Protein 2EZG (pdb70)

Secondary structure (DSSP, 8-state):
----S-----

Solvent-accessible surface area: 1617 Å² total; per-residue (Å²): 104,190,152,112,225,72,214,111,195,241

Structure (mmCIF, N/CA/C/O backbone):
data_2EZG
#
_entry.id   2EZG
#
_cell.length_a   1.000
_cell.length_b   1.000
_cell.length_c   1.000
_cell.angle_alpha   90.00
_cell.angle_beta   90.00
_cell.angle_gamma   90.00
#
_symmetry.space_group_name_H-M   'P 1'
#
loop_
_entity.id
_entity.type
_entity.pdbx_description
1 polymer "DNA (5'-D(*GP*GP*GP*AP*AP*AP*TP*TP*CP*CP*TP*C)-3')"
2 polymer "DNA (5'-D(*GP*AP*GP*GP*AP*AP*TP*TP*TP*CP*CP*C)-3')"
3 polymer 'HIGH MOBILITY GROUP PROTEIN HMG-I/HMG-Y'
#
loop_
_atom_site.group_PDB
_atom_site.id
_atom_site.type_symbol
_atom_site.label_atom_id
_atom_site.label_alt_id
_atom_site.label_comp_id
_atom_site.label_asym_id
_atom_site.label_entity_id
_atom_site.label_seq_id
_atom_site.pdbx_PDB_ins_code
_atom_site.Cartn_x
_atom_site.Cartn_y
_atom_site.Cartn_z
_atom_site.occupancy
_atom_site.B_iso_or_equiv
_atom_site.auth_seq_id
_atom_site.auth_comp_id
_atom_site.auth_asym_id
_atom_site.auth_atom_id
_atom_site.pdbx_PDB_model_num
ATOM 761 N N . GLY C 3 1 ? -4.363 -14.982 215.827 1.00 0.00 32 GLY A N 1
ATOM 762 C CA . GLY C 3 1 ? -5.803 -15.124 216.205 1.00 0.00 32 GLY A CA 1
ATOM 763 C C . GLY C 3 1 ? -6.626 -15.484 214.961 1.00 0.00 32 GLY A C 1
ATOM 764 O O . GLY C 3 1 ? -6.515 -16.572 214.427 1.00 0.00 32 GLY A O 1
ATOM 768 N N . ARG C 3 2 ? -7.443 -14.578 214.483 1.00 0.00 33 ARG A N 1
ATOM 769 C CA . ARG C 3 2 ? -8.264 -14.869 213.263 1.00 0.00 33 ARG A CA 1
ATOM 770 C C . ARG C 3 2 ? -7.480 -14.439 212.011 1.00 0.00 33 ARG A C 1
ATOM 771 O O . ARG C 3 2 ? -7.215 -13.269 211.798 1.00 0.00 33 ARG A O 1
ATOM 792 N N . LYS C 3 3 ? -7.109 -15.376 211.176 1.00 0.00 34 LYS A N 1
ATOM 793 C CA . LYS C 3 3 ? -6.345 -15.024 209.936 1.00 0.00 34 LYS A CA 1
ATOM 794 C C . LYS C 3 3 ? -7.333 -14.851 208.763 1.00 0.00 34 LYS A C 1
ATOM 795 O O . LYS C 3 3 ? -7.969 -15.804 208.356 1.00 0.00 34 LYS A O 1
ATOM 814 N N . PRO C 3 4 ? -7.465 -13.672 208.200 1.00 0.00 35 PRO A N 1
ATOM 815 C CA . PRO C 3 4 ? -8.388 -13.452 207.049 1.00 0.00 35 PRO A CA 1
ATOM 816 C C . PRO C 3 4 ? -8.229 -14.538 205.975 1.00 0.00 35 PRO A C 1
ATOM 817 O O . PRO C 3 4 ? -7.320 -15.340 206.028 1.00 0.00 35 PRO A O 1
ATOM 828 N N . ARG C 3 5 ? -9.089 -14.562 204.992 1.00 0.00 36 ARG A N 1
ATOM 829 C CA . ARG C 3 5 ? -8.955 -15.587 203.909 1.00 0.00 36 ARG A CA 1
ATOM 830 C C . ARG C 3 5 ? -8.062 -15.000 202.813 1.00 0.00 36 ARG A C 1
ATOM 831 O O . ARG C 3 5 ? -8.378 -13.972 202.251 1.00 0.00 36 ARG A O 1
ATOM 852 N N . GLY C 3 6 ? -6.956 -15.625 202.489 1.00 0.00 37 GLY A N 1
ATOM 853 C CA . GLY C 3 6 ? -6.092 -15.053 201.415 1.00 0.00 37 GLY A CA 1
ATOM 854 C C . GLY C 3 6 ? -4.941 -16.008 201.072 1.00 0.00 37 GLY A C 1
ATOM 855 O O . GLY C 3 6 ? -4.757 -17.049 201.683 1.00 0.00 37 GLY A O 1
ATOM 859 N N . ARG C 3 7 ? -4.170 -15.647 200.087 1.00 0.00 38 ARG A N 1
ATOM 860 C CA . ARG C 3 7 ? -3.016 -16.492 199.668 1.00 0.00 38 ARG A CA 1
ATOM 861 C C . ARG C 3 7 ? -1.798 -16.152 200.562 1.00 0.00 38 ARG A C 1
ATOM 862 O O . ARG C 3 7 ? -1.503 -14.990 200.761 1.00 0.00 38 ARG A O 1
ATOM 883 N N . PRO C 3 8 ? -1.093 -17.135 201.098 1.00 0.00 39 PRO A N 1
ATOM 884 C CA . PRO C 3 8 ? 0.103 -16.880 201.979 1.00 0.00 39 PRO A CA 1
ATOM 885 C C . PRO C 3 8 ? 1.070 -15.809 201.428 1.00 0.00 39 PR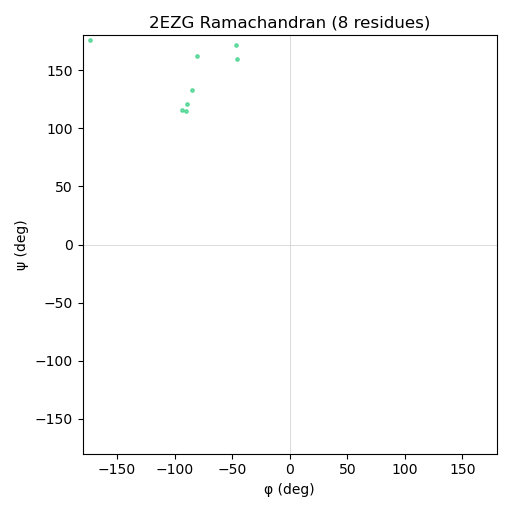O A C 1
ATOM 886 O O . PRO C 3 8 ? 1.099 -15.517 200.249 1.00 0.00 39 PRO A O 1
ATOM 897 N N . LYS C 3 9 ? 1.880 -15.243 202.292 1.00 0.00 40 LYS A N 1
ATOM 898 C CA . LYS C 3 9 ? 2.866 -14.204 201.857 1.00 0.00 40 LYS A CA 1
ATOM 899 C C . LYS C 3 9 ? 4.092 -14.883 201.244 1.00 0.00 40 LYS A C 1
ATOM 900 O O . LYS C 3 9 ? 4.325 -16.060 201.440 1.00 0.00 40 LYS A O 1
ATOM 919 N N . LYS C 3 10 ? 4.873 -14.149 200.497 1.00 0.00 41 LYS A N 1
ATOM 920 C CA . LYS C 3 10 ? 6.075 -14.757 199.873 1.00 0.00 41 LYS A CA 1
ATOM 921 C C . LYS C 3 10 ? 7.235 -14.793 200.859 1.00 0.00 41 LYS A C 1
ATOM 922 O O . LYS C 3 10 ? 8.381 -14.868 200.462 1.00 0.00 41 LYS A O 1
ATOM 1701 N N . GLY C 3 1 ? -6.457 -17.745 217.103 1.00 0.00 32 GLY A N 2
ATOM 1702 C CA . GLY C 3 1 ? -5.992 -16.705 216.146 1.00 0.00 32 GLY A CA 2
ATOM 1703 C C . GLY C 3 1 ? -6.867 -16.771 214.900 1.00 0.00 32 GLY A C 2
ATOM 1704 O O . GLY C 3 1 ? -6.900 -17.768 214.202 1.00 0.00 32 GLY A O 2
ATOM 1708 N N . ARG C 3 2 ? -7.593 -15.724 214.616 1.00 0.00 33 ARG A N 2
ATOM 1709 C CA . ARG C 3 2 ? -8.469 -15.733 213.405 1.00 0.00 33 ARG A CA 2
ATOM 1710 C C . ARG C 3 2 ? -7.745 -15.011 212.272 1.00 0.00 33 ARG A C 2
ATOM 1711 O O . ARG C 3 2 ? -7.688 -13.798 212.235 1.00 0.00 33 ARG A O 2
ATOM 1732 N N . LYS C 3 3 ? -7.184 -15.741 211.347 1.00 0.00 34 LYS A N 2
ATOM 1733 C CA . LYS C 3 3 ? -6.467 -15.081 210.208 1.00 0.00 34 LYS A CA 2
ATOM 1734 C C . LYS C 3 3 ? -7.456 -14.873 209.048 1.00 0.00 34 LYS A C 2
ATOM 1735 O O . LYS C 3 3 ? -8.369 -15.656 208.871 1.00 0.00 34 LYS A O 2
ATOM 1754 N N . PRO C 3 4 ? -7.287 -13.827 208.261 1.00 0.00 35 PRO A N 2
ATOM 1755 C CA . PRO C 3 4 ? -8.200 -13.536 207.112 1.00 0.00 35 PRO A CA 2
ATOM 1756 C C . PRO C 3 4 ? -8.017 -14.539 205.965 1.00 0.00 35 PRO A C 2
ATOM 1757 O O . PRO C 3 4 ? -7.037 -15.253 205.897 1.00 0.00 35 PRO A O 2
ATOM 1768 N N . ARG C 3 5 ? -8.954 -14.597 205.065 1.00 0.00 36 ARG A N 2
ATOM 1769 C CA . ARG C 3 5 ? -8.834 -15.554 203.924 1.00 0.00 36 ARG A CA 2
ATOM 1770 C C . ARG C 3 5 ? -7.980 -14.930 202.825 1.00 0.00 36 ARG A C 2
ATOM 1771 O O . ARG C 3 5 ? -8.322 -13.902 202.291 1.00 0.00 36 ARG A O 2
ATOM 1792 N N . GLY C 3 6 ? -6.882 -15.543 202.458 1.00 0.00 37 GLY A N 2
ATOM 1793 C CA . GLY C 3 6 ? -6.050 -14.950 201.362 1.00 0.00 37 GLY A CA 2
ATOM 1794 C C . GLY C 3 6 ? -4.824 -15.816 201.069 1.00 0.00 37 GLY A C 2
ATOM 1795 O O . GLY C 3 6 ? -4.597 -16.846 201.679 1.00 0.00 37 GLY A O 2
ATOM 1799 N N . ARG C 3 7 ? -4.036 -15.379 200.131 1.00 0.00 38 ARG A N 2
ATOM 1800 C CA . ARG C 3 7 ? -2.797 -16.111 199.756 1.00 0.00 38 ARG A CA 2
ATOM 1801 C C . ARG C 3 7 ? -1.696 -15.660 200.728 1.00 0.00 38 ARG A C 2
ATOM 1802 O O . ARG C 3 7 ? -1.614 -14.486 201.036 1.00 0.00 38 ARG A O 2
ATOM 1823 N N . PRO C 3 8 ? -0.869 -16.553 201.235 1.00 0.00 39 PRO A N 2
ATOM 1824 C CA . PRO C 3 8 ? 0.197 -16.169 202.206 1.00 0.00 39 PRO A CA 2
ATOM 1825 C C . PRO C 3 8 ? 1.249 -15.241 201.585 1.00 0.00 39 PRO A C 2
ATOM 1826 O O . PRO C 3 8 ? 1.377 -15.149 200.377 1.00 0.00 39 PRO A O 2
ATOM 1837 N N . LYS C 3 9 ? 2.005 -14.554 202.410 1.00 0.00 40 LYS A N 2
ATOM 1838 C CA . LYS C 3 9 ? 3.048 -13.634 201.877 1.00 0.00 40 LYS A CA 2
ATOM 1839 C C . LYS C 3 9 ? 4.244 -14.433 201.363 1.00 0.00 40 LYS A C 2
ATOM 1840 O O . LYS C 3 9 ? 4.553 -15.508 201.853 1.00 0.00 40 LYS A O 2
ATOM 1859 N N . LYS C 3 10 ? 4.924 -13.913 200.373 1.00 0.00 41 LYS A N 2
ATOM 1860 C CA . LYS C 3 10 ? 6.107 -14.639 199.824 1.00 0.00 41 LYS A CA 2
ATOM 1861 C C . LYS C 3 10 ? 7.301 -14.423 200.762 1.00 0.00 41 LYS A C 2
ATOM 1862 O O . LYS C 3 10 ? 7.555 -15.205 201.664 1.00 0.00 41 LYS A O 2
ATOM 2641 N N . GLY C 3 1 ? -7.327 -19.270 216.471 1.00 0.00 32 GLY A N 3
ATOM 2642 C CA . GLY C 3 1 ? -6.825 -17.892 216.213 1.00 0.00 32 GLY A CA 3
ATOM 2643 C C . GLY C 3 1 ? -7.538 -17.304 214.985 1.00 0.00 32 GLY A C 3
ATOM 2644 O O . GLY C 3 1 ? -7.889 -18.020 214.067 1.00 0.00 32 GLY A O 3
ATOM 2648 N N . ARG C 3 2 ? -7.748 -16.008 214.942 1.00 0.00 33 ARG A N 3
ATOM 2649 C CA . ARG C 3 2 ? -8.423 -15.407 213.752 1.00 0.00 33 ARG A CA 3
ATOM 2650 C C . ARG C 3 2 ? -7.361 -15.105 212.685 1.00 0.00 33 ARG A C 3
ATOM 2651 O O . ARG C 3 2 ? -6.782 -14.036 212.655 1.00 0.00 33 ARG A O 3
ATOM 2672 N N . LYS C 3 3 ? -7.094 -16.036 211.801 1.00 0.00 34 LYS A N 3
ATOM 2673 C CA . LYS C 3 3 ? -6.070 -15.795 210.733 1.00 0.00 34 LYS A CA 3
ATOM 2674 C C . LYS C 3 3 ? -6.772 -15.326 209.445 1.00 0.00 34 LYS A C 3
ATOM 2675 O O . LYS C 3 3 ? -7.447 -16.106 208.814 1.00 0.00 34 LYS A O 3
ATOM 2694 N N . PRO C 3 4 ? -6.623 -14.078 209.036 1.00 0.00 35 PRO A N 3
ATOM 2695 C CA . PRO C 3 4 ? -7.281 -13.574 207.794 1.00 0.00 35 PRO A CA 3
ATOM 2696 C C . PRO C 3 4 ? -7.180 -14.569 206.631 1.00 0.00 35 PRO A C 3
ATOM 2697 O O . PRO C 3 4 ? -6.327 -15.443 206.599 1.00 0.00 35 PRO A O 3
ATOM 2708 N N . ARG C 3 5 ? -8.058 -14.434 205.678 1.00 0.00 36 ARG A N 3
ATOM 2709 C CA . ARG C 3 5 ? -8.063 -15.343 204.498 1.00 0.00 36 ARG A CA 3
ATOM 2710 C C . ARG C 3 5 ? -7.121 -14.779 203.430 1.00 0.00 36 ARG A C 3
ATOM 2711 O O . ARG C 3 5 ? -7.311 -13.680 202.942 1.00 0.00 36 ARG A O 3
ATOM 2732 N N . GLY C 3 6 ? -6.103 -15.516 203.052 1.00 0.00 37 GLY A N 3
ATOM 2733 C CA . GLY C 3 6 ? -5.176 -14.983 202.005 1.00 0.00 37 GLY A CA 3
ATOM 2734 C C . GLY C 3 6 ? -3.964 -15.898 201.801 1.00 0.00 37 GLY A C 3
ATOM 2735 O O . GLY C 3 6 ? -3.682 -16.776 202.595 1.00 0.00 37 GLY A O 3
ATOM 2739 N N . ARG C 3 7 ? -3.239 -15.682 200.729 1.00 0.00 38 ARG A N 3
ATOM 2740 C CA . ARG C 3 7 ? -2.029 -16.514 200.442 1.00 0.00 38 ARG A CA 3
ATOM 2741 C C . ARG C 3 7 ? -0.793 -15.890 201.127 1.00 0.00 38 ARG A C 3
ATOM 2742 O O . ARG C 3 7 ? -0.471 -14.745 200.874 1.00 0.00 38 ARG A O 3
ATOM 2763 N N . PRO C 3 8 ? -0.088 -16.607 201.970 1.00 0.00 39 PRO A N 3
ATOM 2764 C CA . PRO C 3 8 ? 1.116 -16.053 202.647 1.00 0.00 39 PRO A CA 3
ATOM 2765 C C . PRO C 3 8 ? 2.040 -15.321 201.675 1.00 0.00 39 PRO A C 3
ATOM 2766 O O . PRO C 3 8 ? 1.797 -15.273 200.484 1.00 0.00 39 PRO A O 3
ATOM 2777 N N . LYS C 3 9 ? 3.106 -14.760 202.177 1.00 0.00 40 LYS A N 3
ATOM 2778 C CA . LYS C 3 9 ? 4.068 -14.034 201.297 1.00 0.00 40 LYS A CA 3
ATOM 2779 C C . LYS C 3 9 ? 4.919 -15.040 200.528 1.00 0.00 40 LYS A C 3
ATOM 2780 O O . LYS C 3 9 ? 4.941 -16.218 200.838 1.00 0.00 40 LYS A O 3
ATOM 2799 N N . LYS C 3 10 ? 5.620 -14.580 199.526 1.00 0.00 41 LYS A N 3
ATOM 2800 C CA . LYS C 3 10 ? 6.481 -15.502 198.728 1.00 0.00 41 LYS A CA 3
ATOM 2801 C C . LYS C 3 10 ? 7.815 -15.713 199.454 1.00 0.00 41 LYS A C 3
ATOM 2802 O O . LYS C 3 10 ? 8.248 -16.828 199.666 1.00 0.00 41 LYS A O 3
ATOM 3581 N N . GLY C 3 1 ? -8.078 -14.567 217.727 1.00 0.00 32 GLY A N 4
ATOM 3582 C CA . GLY C 3 1 ? -7.102 -14.244 216.648 1.00 0.00 32 GLY A CA 4
ATOM 3583 C C . GLY C 3 1 ? -7.439 -15.060 215.401 1.00 0.00 32 GLY A C 4
ATOM 3584 O O . GLY C 3 1 ? -6.860 -16.097 215.147 1.00 0.00 32 GLY A O 4
ATOM 3588 N N . ARG C 3 2 ? -8.377 -14.603 214.622 1.00 0.00 33 ARG A N 4
ATOM 3589 C CA . ARG C 3 2 ? -8.756 -15.352 213.395 1.00 0.00 33 ARG A CA 4
ATOM 3590 C C . ARG C 3 2 ? -7.853 -14.934 212.237 1.00 0.00 33 ARG A C 4
ATOM 3591 O O . ARG C 3 2 ? -7.618 -13.762 212.006 1.00 0.00 33 ARG A O 4
ATOM 3612 N N . LYS C 3 3 ? -7.351 -15.889 211.500 1.00 0.00 34 LYS A N 4
ATOM 3613 C CA . LYS C 3 3 ? -6.472 -15.566 210.349 1.00 0.00 34 LYS A CA 4
ATOM 3614 C C . LYS C 3 3 ? -7.361 -15.307 209.123 1.00 0.00 34 LYS A C 4
ATOM 3615 O O . LYS C 3 3 ? -8.397 -15.920 208.972 1.00 0.00 34 LYS A O 4
ATOM 3634 N N . PRO C 3 4 ? -6.970 -14.420 208.247 1.00 0.00 35 PRO A N 4
ATOM 3635 C CA . PRO C 3 4 ? -7.760 -14.118 207.020 1.00 0.00 35 PRO A CA 4
ATOM 3636 C C . PRO C 3 4 ? -7.574 -15.199 205.939 1.00 0.00 35 PRO A C 4
ATOM 3637 O O . PRO C 3 4 ? -6.668 -16.010 205.994 1.00 0.00 35 PRO A O 4
ATOM 3648 N N . ARG C 3 5 ? -8.431 -15.207 204.959 1.00 0.00 36 ARG A N 4
ATOM 3649 C CA . ARG C 3 5 ? -8.332 -16.214 203.862 1.00 0.00 36 ARG A CA 4
ATOM 3650 C C . ARG C 3 5 ? -7.447 -15.644 202.748 1.00 0.00 36 ARG A C 4
ATOM 3651 O O . ARG C 3 5 ? -7.738 -14.597 202.200 1.00 0.00 36 ARG A O 4
ATOM 3672 N N . GLY C 3 6 ? -6.379 -16.307 202.391 1.00 0.00 37 GLY A N 4
ATOM 3673 C CA . GLY C 3 6 ? -5.536 -15.739 201.303 1.00 0.00 37 GLY A CA 4
ATOM 3674 C C . GLY C 3 6 ? -4.306 -16.601 201.022 1.00 0.00 37 GLY A C 4
ATOM 3675 O O . GLY C 3 6 ? -4.052 -17.590 201.677 1.00 0.00 37 GLY A O 4
ATOM 3679 N N . ARG C 3 7 ? -3.547 -16.213 200.027 1.00 0.00 38 ARG A N 4
ATOM 3680 C CA . ARG C 3 7 ? -2.329 -16.975 199.650 1.00 0.00 38 ARG A CA 4
ATOM 3681 C C . ARG C 3 7 ? -1.147 -16.505 200.525 1.00 0.00 38 ARG A C 4
ATOM 3682 O O . ARG C 3 7 ? -0.936 -15.320 200.680 1.00 0.00 38 ARG A O 4
ATOM 3703 N N . PRO C 3 8 ? -0.375 -17.410 201.094 1.00 0.00 39 PRO A N 4
ATOM 3704 C CA . PRO C 3 8 ? 0.787 -17.053 201.953 1.00 0.00 39 PRO A CA 4
ATOM 3705 C C . PRO C 3 8 ? 1.604 -15.881 201.406 1.00 0.00 39 PRO A C 4
ATOM 3706 O O . PRO C 3 8 ? 1.679 -15.651 200.215 1.00 0.00 39 PRO A O 4
ATOM 3717 N N . LYS C 3 9 ? 2.238 -15.146 202.275 1.00 0.00 40 LYS A N 4
ATOM 3718 C CA . LYS C 3 9 ? 3.070 -13.996 201.817 1.00 0.00 40 LYS A CA 4
ATOM 3719 C C . LYS C 3 9 ? 4.422 -14.503 201.310 1.00 0.00 40 LYS A C 4
ATOM 3720 O O . LYS C 3 9 ? 4.787 -15.642 201.529 1.00 0.00 40 LYS A O 4
ATOM 3739 N N . LYS C 3 10 ? 5.180 -13.676 200.637 1.00 0.00 41 LYS A N 4
ATOM 3740 C CA . LYS C 3 10 ? 6.505 -14.136 200.133 1.00 0.00 41 LYS A CA 4
ATOM 3741 C C . LYS C 3 10 ? 7.518 -14.123 201.284 1.00 0.00 41 LYS A C 4
ATOM 3742 O O . LYS C 3 10 ? 8.714 -14.081 201.081 1.00 0.00 41 LYS A O 4
ATOM 4521 N N . GLY C 3 1 ? -3.963 -13.889 216.207 1.00 0.00 32 GLY A N 5
ATOM 4522 C CA . GLY C 3 1 ? -3.562 -15.218 215.666 1.00 0.00 32 GLY A CA 5
ATOM 4523 C C . GLY C 3 1 ? -4.544 -15.651 214.570 1.00 0.00 32 GLY A C 5
ATOM 4524 O O . GLY C 3 1 ? -4.307 -16.619 213.864 1.00 0.00 32 GLY A O 5
ATOM 4528 N N . ARG C 3 2 ? -5.646 -14.939 214.407 1.00 0.00 33 ARG A N 5
ATOM 4529 C CA . ARG C 3 2 ? -6.634 -15.322 213.351 1.00 0.00 33 ARG A CA 5
ATOM 4530 C C . ARG C 3 2 ? -6.259 -14.634 212.039 1.00 0.00 33 ARG A C 5
ATOM 4531 O O . ARG C 3 2 ? -6.330 -13.427 211.930 1.00 0.00 33 ARG A O 5
ATOM 4552 N N . LYS C 3 3 ? -5.862 -15.387 211.041 1.00 0.00 34 LYS A N 5
ATOM 4553 C CA . LYS C 3 3 ? -5.481 -14.764 209.736 1.00 0.00 34 LYS A CA 5
ATOM 4554 C C . LYS C 3 3 ? -6.652 -14.897 208.735 1.00 0.00 34 LYS A C 5
ATOM 4555 O O . LYS C 3 3 ? -7.036 -16.004 208.415 1.00 0.00 34 LYS A O 5
ATOM 4574 N N . PRO C 3 4 ? -7.224 -13.799 208.239 1.00 0.00 35 PRO A N 5
ATOM 4575 C CA . PRO C 3 4 ? -8.355 -13.855 207.257 1.00 0.00 35 PRO A CA 5
ATOM 4576 C C . PRO C 3 4 ? -8.097 -14.840 206.098 1.00 0.00 35 PRO A C 5
ATOM 4577 O O . PRO C 3 4 ? -7.178 -15.627 206.141 1.00 0.00 35 PRO A O 5
ATOM 4588 N N . ARG C 3 5 ? -8.901 -14.785 205.064 1.00 0.00 36 ARG A N 5
ATOM 4589 C CA . ARG C 3 5 ? -8.711 -15.716 203.904 1.00 0.00 36 ARG A CA 5
ATOM 4590 C C . ARG C 3 5 ? -7.762 -15.066 202.887 1.00 0.00 36 ARG A C 5
ATOM 4591 O O . ARG C 3 5 ? -8.001 -13.967 202.431 1.00 0.00 36 ARG A O 5
ATOM 4612 N N . GLY C 3 6 ? -6.690 -15.725 202.522 1.00 0.00 37 GLY A N 5
ATOM 4613 C CA . GLY C 3 6 ? -5.767 -15.101 201.526 1.00 0.00 37 GLY A CA 5
ATOM 4614 C C . GLY C 3 6 ? -4.568 -16.007 201.233 1.00 0.00 37 GLY A C 5
ATOM 4615 O O . GLY C 3 6 ? -4.385 -17.045 201.842 1.00 0.00 37 GLY A O 5
ATOM 4619 N N . ARG C 3 7 ? -3.762 -15.608 200.274 1.00 0.00 38 ARG A N 5
ATOM 4620 C CA . ARG C 3 7 ? -2.565 -16.416 199.887 1.00 0.00 38 ARG A CA 5
ATOM 4621 C C . ARG C 3 7 ? -1.386 -16.019 200.795 1.00 0.00 38 ARG A C 5
ATOM 4622 O O . ARG C 3 7 ? -1.160 -14.843 201.018 1.00 0.00 38 ARG A O 5
ATOM 4643 N N . PRO C 3 8 ? -0.624 -16.963 201.319 1.00 0.00 39 PRO A N 5
ATOM 4644 C CA . PRO C 3 8 ? 0.538 -16.622 202.194 1.00 0.00 39 PRO A CA 5
ATOM 4645 C C . PRO C 3 8 ? 1.343 -15.436 201.639 1.00 0.00 39 PRO A C 5
ATOM 4646 O O . PRO C 3 8 ? 1.531 -15.319 200.439 1.00 0.00 39 PRO A O 5
ATOM 4657 N N . LYS C 3 9 ? 1.816 -14.565 202.504 1.00 0.00 40 LYS A N 5
ATOM 4658 C CA . LYS C 3 9 ? 2.610 -13.387 202.040 1.00 0.00 40 LYS A CA 5
ATOM 4659 C C . LYS C 3 9 ? 4.069 -13.809 201.821 1.00 0.00 40 LYS A C 5
ATOM 4660 O O . LYS C 3 9 ? 4.515 -14.821 202.338 1.00 0.00 40 LYS A O 5
ATOM 4679 N N . LYS C 3 10 ? 4.817 -13.037 201.062 1.00 0.00 41 LYS A N 5
ATOM 4680 C CA . LYS C 3 10 ? 6.249 -13.387 200.821 1.00 0.00 41 LYS A CA 5
ATOM 4681 C C . LYS C 3 10 ? 7.065 -13.020 202.058 1.00 0.00 41 LYS A C 5
ATOM 4682 O O . LYS C 3 10 ? 8.263 -13.209 202.093 1.00 0.00 41 LYS A O 5
ATOM 5461 N N . GLY C 3 1 ? -3.394 -15.487 216.459 1.00 0.00 32 GLY A N 6
ATOM 5462 C CA . GLY C 3 1 ? -3.993 -16.858 216.464 1.00 0.00 32 GLY A CA 6
ATOM 5463 C C . GLY C 3 1 ? -5.015 -16.961 215.338 1.00 0.00 32 GLY A C 6
ATOM 5464 O O . GLY C 3 1 ? -4.955 -17.858 214.519 1.00 0.00 32 GLY A O 6
ATOM 5468 N N . ARG C 3 2 ? -5.953 -16.050 215.281 1.00 0.00 33 ARG A N 6
ATOM 5469 C CA . ARG C 3 2 ? -6.983 -16.091 214.207 1.00 0.00 33 ARG A CA 6
ATOM 5470 C C . ARG C 3 2 ? -6.435 -15.362 212.973 1.00 0.00 33 ARG A C 6
ATOM 5471 O O . ARG C 3 2 ? -6.345 -14.144 212.950 1.00 0.00 33 ARG A O 6
ATOM 5492 N N . LYS C 3 3 ? -6.068 -16.094 211.952 1.00 0.00 34 LYS A N 6
ATOM 5493 C CA . LYS C 3 3 ? -5.514 -15.461 210.713 1.00 0.00 34 LYS A CA 6
ATOM 5494 C C . LYS C 3 3 ? -6.644 -15.291 209.672 1.00 0.00 34 LYS A C 6
ATOM 5495 O O . LYS C 3 3 ? -7.577 -16.076 209.630 1.00 0.00 34 LYS A O 6
ATOM 5514 N N . PRO C 3 4 ? -6.570 -14.286 208.824 1.00 0.00 35 PRO A N 6
ATOM 5515 C CA . PRO C 3 4 ? -7.607 -14.045 207.760 1.00 0.00 35 PRO A CA 6
ATOM 5516 C C . PRO C 3 4 ? -7.413 -14.962 206.538 1.00 0.00 35 PRO A C 6
ATOM 5517 O O . PRO C 3 4 ? -6.511 -15.760 206.486 1.00 0.00 35 PRO A O 6
ATOM 5528 N N . ARG C 3 5 ? -8.235 -14.821 205.542 1.00 0.00 36 ARG A N 6
ATOM 5529 C CA . ARG C 3 5 ? -8.083 -15.662 204.314 1.00 0.00 36 ARG A CA 6
ATOM 5530 C C . ARG C 3 5 ? -7.123 -14.974 203.347 1.00 0.00 36 ARG A C 6
ATOM 5531 O O . ARG C 3 5 ? -7.303 -13.824 202.995 1.00 0.00 36 ARG A O 6
ATOM 5552 N N . GLY C 3 6 ? -6.119 -15.658 202.883 1.00 0.00 37 GLY A N 6
ATOM 5553 C CA . GLY C 3 6 ? -5.185 -14.996 201.925 1.00 0.00 37 GLY A CA 6
ATOM 5554 C C . GLY C 3 6 ? -3.968 -15.885 201.596 1.00 0.00 37 GLY A C 6
ATOM 5555 O O . GLY C 3 6 ? -3.654 -16.823 202.301 1.00 0.00 37 GLY A O 6
ATOM 5559 N N . ARG C 3 7 ? -3.285 -15.573 200.513 1.00 0.00 38 ARG A N 6
ATOM 5560 C CA . ARG C 3 7 ? -2.086 -16.371 200.087 1.00 0.00 38 ARG A CA 6
ATOM 5561 C C . ARG C 3 7 ? -0.826 -15.792 200.760 1.00 0.00 38 ARG A C 6
ATOM 5562 O O . ARG C 3 7 ? -0.599 -14.607 200.699 1.00 0.00 38 ARG A O 6
ATOM 5583 N N . PRO C 3 8 ? -0.013 -16.595 201.411 1.00 0.00 39 PRO A N 6
ATOM 5584 C CA . PRO C 3 8 ? 1.201 -16.071 202.091 1.00 0.00 39 PRO A CA 6
ATOM 5585 C C . PRO C 3 8 ? 1.959 -15.052 201.227 1.00 0.00 39 PRO A C 6
ATOM 5586 O O . PRO C 3 8 ? 1.926 -15.107 200.019 1.00 0.00 39 PRO A O 6
ATOM 5597 N N . LYS C 3 9 ? 2.658 -14.137 201.835 1.00 0.00 40 LYS A N 6
ATOM 5598 C CA . LYS C 3 9 ? 3.422 -13.136 201.036 1.00 0.00 40 LYS A CA 6
ATOM 5599 C C . LYS C 3 9 ? 4.749 -13.761 200.585 1.00 0.00 40 LYS A C 6
ATOM 5600 O O . LYS C 3 9 ? 5.422 -14.434 201.339 1.00 0.00 40 LYS A O 6
ATOM 5619 N N . LYS C 3 10 ? 5.132 -13.540 199.354 1.00 0.00 41 LYS A N 6
ATOM 5620 C CA . LYS C 3 10 ? 6.414 -14.118 198.858 1.00 0.00 41 LYS A CA 6
ATOM 5621 C C . LYS C 3 10 ? 7.575 -13.205 199.271 1.00 0.00 41 LYS A C 6
ATOM 5622 O O . LYS C 3 10 ? 8.453 -13.589 200.017 1.00 0.00 41 LYS A O 6
ATOM 6401 N N . GLY C 3 1 ? -2.711 -16.711 216.877 1.00 0.00 32 GLY A N 7
ATOM 6402 C CA . GLY C 3 1 ? -3.288 -15.514 216.207 1.00 0.00 32 GLY A CA 7
ATOM 6403 C C . GLY C 3 1 ? -4.362 -15.961 215.215 1.00 0.00 32 GLY A C 7
ATOM 6404 O O . GLY C 3 1 ? -4.194 -16.930 214.504 1.00 0.00 32 GLY A O 7
ATOM 6408 N N . ARG C 3 2 ? -5.470 -15.280 215.161 1.00 0.00 33 ARG A N 7
ATOM 6409 C CA . ARG C 3 2 ? -6.543 -15.689 214.209 1.00 0.00 33 ARG A CA 7
ATOM 6410 C C . ARG C 3 2 ? -6.320 -14.995 212.872 1.00 0.00 33 ARG A C 7
ATOM 6411 O O . ARG C 3 2 ? -6.547 -13.812 212.737 1.00 0.00 33 ARG A O 7
ATOM 6432 N N . LYS C 3 3 ? -5.879 -15.733 211.882 1.00 0.00 34 LYS A N 7
ATOM 6433 C CA . LYS C 3 3 ? -5.623 -15.140 210.528 1.00 0.00 34 LYS A CA 7
ATOM 6434 C C . LYS C 3 3 ? -6.905 -15.231 209.673 1.00 0.00 34 LYS A C 7
ATOM 6435 O O . LYS C 3 3 ? -7.649 -16.179 209.791 1.00 0.00 34 LYS A O 7
ATOM 6454 N N . PRO C 3 4 ? -7.151 -14.275 208.800 1.00 0.00 35 PRO A N 7
ATOM 6455 C CA . PRO C 3 4 ? -8.349 -14.284 207.893 1.00 0.00 35 PRO A CA 7
ATOM 6456 C C . PRO C 3 4 ? -8.144 -15.272 206.730 1.00 0.00 35 PRO A C 7
ATOM 6457 O O . PRO C 3 4 ? -7.252 -16.088 206.760 1.00 0.00 35 PRO A O 7
ATOM 6468 N N . ARG C 3 5 ? -8.933 -15.186 205.689 1.00 0.00 36 ARG A N 7
ATOM 6469 C CA . ARG C 3 5 ? -8.734 -16.117 204.524 1.00 0.00 36 ARG A CA 7
ATOM 6470 C C . ARG C 3 5 ? -7.758 -15.483 203.508 1.00 0.00 36 ARG A C 7
ATOM 6471 O O . ARG C 3 5 ? -7.989 -14.399 203.025 1.00 0.00 36 ARG A O 7
ATOM 6492 N N . GLY C 3 6 ? -6.672 -16.140 203.157 1.00 0.00 37 GLY A N 7
ATOM 6493 C CA . GLY C 3 6 ? -5.744 -15.512 202.158 1.00 0.00 37 GLY A CA 7
ATOM 6494 C C . GLY C 3 6 ? -4.547 -16.420 201.857 1.00 0.00 37 GLY A C 7
ATOM 6495 O O . GLY C 3 6 ? -4.198 -17.294 202.625 1.00 0.00 37 GLY A O 7
ATOM 6499 N N . ARG C 3 7 ? -3.921 -16.202 200.732 1.00 0.00 38 ARG A N 7
ATOM 6500 C CA . ARG C 3 7 ? -2.741 -17.027 200.330 1.00 0.00 38 ARG A CA 7
ATOM 6501 C C . ARG C 3 7 ? -1.449 -16.414 200.918 1.00 0.00 38 ARG A C 7
ATOM 6502 O O . ARG C 3 7 ? -1.065 -15.337 200.512 1.00 0.00 38 ARG A O 7
ATOM 6523 N N . PRO C 3 8 ? -0.758 -17.074 201.842 1.00 0.00 39 PRO A N 7
ATOM 6524 C CA . PRO C 3 8 ? 0.514 -16.527 202.409 1.00 0.00 39 PRO A CA 7
ATOM 6525 C C . PRO C 3 8 ? 1.733 -16.827 201.512 1.00 0.00 39 PRO A C 7
ATOM 6526 O O . PRO C 3 8 ? 2.316 -17.893 201.575 1.00 0.00 39 PRO A O 7
ATOM 6537 N N . LYS C 3 9 ? 2.118 -15.880 200.689 1.00 0.00 40 LYS A N 7
ATOM 6538 C CA . LYS C 3 9 ? 3.297 -16.050 199.779 1.00 0.00 40 LYS A CA 7
ATOM 6539 C C . LYS C 3 9 ? 4.300 -14.923 200.062 1.00 0.00 40 LYS A C 7
ATOM 6540 O O . LYS C 3 9 ? 4.070 -14.076 200.903 1.00 0.00 40 LYS A O 7
ATOM 6559 N N . LYS C 3 10 ? 5.404 -14.896 199.367 1.00 0.00 41 LYS A N 7
ATOM 6560 C CA . LYS C 3 10 ? 6.411 -13.812 199.602 1.00 0.00 41 LYS A CA 7
ATOM 6561 C C . LYS C 3 10 ? 6.019 -12.554 198.816 1.00 0.00 41 LYS A C 7
ATOM 6562 O O . LYS C 3 10 ? 5.642 -12.625 197.662 1.00 0.00 41 LYS A O 7
ATOM 7341 N N . GLY C 3 1 ? -2.614 -13.671 215.702 1.00 0.00 32 GLY A N 8
ATOM 7342 C CA . GLY C 3 1 ? -3.350 -14.806 216.310 1.00 0.00 32 GLY A CA 8
ATOM 7343 C C . GLY C 3 1 ? -4.226 -15.467 215.253 1.00 0.00 32 GLY A C 8
ATOM 7344 O O . GLY C 3 1 ? -3.916 -16.528 214.750 1.00 0.00 32 GLY A O 8
ATOM 7348 N N . ARG C 3 2 ? -5.320 -14.844 214.905 1.00 0.00 33 ARG A N 8
ATOM 7349 C CA . ARG C 3 2 ? -6.221 -15.440 213.877 1.00 0.00 33 ARG A CA 8
ATOM 7350 C C . ARG C 3 2 ? -5.790 -14.929 212.502 1.00 0.00 33 ARG A C 8
ATOM 7351 O O . ARG C 3 2 ? -5.662 -13.739 212.286 1.00 0.00 33 ARG A O 8
ATOM 7372 N N . LYS C 3 3 ? -5.564 -15.809 211.567 1.00 0.00 34 LYS A N 8
ATOM 7373 C CA . LYS C 3 3 ? -5.144 -15.369 210.197 1.00 0.00 34 LYS A CA 8
ATOM 7374 C C . LYS C 3 3 ? -6.398 -15.192 209.322 1.00 0.00 34 LYS A C 8
ATOM 7375 O O . LYS C 3 3 ? -7.314 -15.984 209.418 1.00 0.00 34 LYS A O 8
ATOM 7394 N N . PRO C 3 4 ? -6.447 -14.195 208.464 1.00 0.00 35 PRO A N 8
ATOM 7395 C CA . PRO C 3 4 ? -7.624 -13.979 207.566 1.00 0.00 35 PRO A CA 8
ATOM 7396 C C . PRO C 3 4 ? -7.603 -14.930 206.359 1.00 0.00 35 PRO A C 8
ATOM 7397 O O . PRO C 3 4 ? -6.717 -15.753 206.228 1.00 0.00 35 PRO A O 8
ATOM 7408 N N . ARG C 3 5 ? -8.565 -14.804 205.485 1.00 0.00 36 ARG A N 8
ATOM 7409 C CA . ARG C 3 5 ? -8.622 -15.693 204.285 1.00 0.00 36 ARG A CA 8
ATOM 7410 C C . ARG C 3 5 ? -7.803 -15.069 203.153 1.00 0.00 36 ARG A C 8
ATOM 7411 O O . ARG C 3 5 ? -8.061 -13.961 202.732 1.00 0.00 36 ARG A O 8
ATOM 7432 N N . GLY C 3 6 ? -6.832 -15.778 202.635 1.00 0.00 37 GLY A N 8
ATOM 7433 C CA . GLY C 3 6 ? -6.030 -15.201 201.520 1.00 0.00 37 GLY A CA 8
ATOM 7434 C C . GLY C 3 6 ? -4.778 -16.041 201.223 1.00 0.00 37 GLY A C 8
ATOM 7435 O O . GLY C 3 6 ? -4.505 -17.034 201.859 1.00 0.00 37 GLY A O 8
ATOM 7439 N N . ARG C 3 7 ? -4.020 -15.612 200.249 1.00 0.00 38 ARG A N 8
ATOM 7440 C CA . ARG C 3 7 ? -2.764 -16.314 199.866 1.00 0.00 38 ARG A CA 8
ATOM 7441 C C . ARG C 3 7 ? -1.615 -15.768 200.739 1.00 0.00 38 ARG A C 8
ATOM 7442 O O . ARG C 3 7 ? -1.559 -14.581 200.984 1.00 0.00 38 ARG A O 8
ATOM 7463 N N . PRO C 3 8 ? -0.703 -16.596 201.205 1.00 0.00 39 PRO A N 8
ATOM 7464 C CA . PRO C 3 8 ? 0.434 -16.111 202.043 1.00 0.00 39 PRO A CA 8
ATOM 7465 C C . PRO C 3 8 ? 1.320 -15.126 201.268 1.00 0.00 39 PRO A C 8
ATOM 7466 O O . PRO C 3 8 ? 1.314 -15.087 200.056 1.00 0.00 39 PRO A O 8
ATOM 7477 N N . LYS C 3 9 ? 2.075 -14.327 201.958 1.00 0.00 40 LYS A N 8
ATOM 7478 C CA . LYS C 3 9 ? 2.955 -13.350 201.257 1.00 0.00 40 LYS A CA 8
ATOM 7479 C C . LYS C 3 9 ? 4.231 -14.058 200.802 1.00 0.00 40 LYS A C 8
ATOM 7480 O O . LYS C 3 9 ? 4.571 -15.123 201.284 1.00 0.00 40 LYS A O 8
ATOM 7499 N N . LYS C 3 10 ? 4.938 -13.470 199.879 1.00 0.00 41 LYS A N 8
ATOM 7500 C CA . LYS C 3 10 ? 6.211 -14.090 199.389 1.00 0.00 41 LYS A CA 8
ATOM 7501 C C . LYS C 3 10 ? 7.346 -13.729 200.361 1.00 0.00 41 LYS A C 8
ATOM 7502 O O . LYS C 3 10 ? 7.509 -12.588 200.753 1.00 0.00 41 LYS A O 8
ATOM 8281 N N . GLY C 3 1 ? -4.720 -16.476 216.182 1.00 0.00 32 GLY A N 9
ATOM 8282 C CA . GLY C 3 1 ? -4.294 -15.793 214.935 1.00 0.00 32 GLY A CA 9
ATOM 8283 C C . GLY C 3 1 ? -5.414 -15.860 213.897 1.00 0.00 32 GLY A C 9
ATOM 8284 O O . GLY C 3 1 ? -5.576 -16.851 213.213 1.00 0.00 32 GLY A O 9
ATOM 8288 N N . ARG C 3 2 ? -6.177 -14.802 213.761 1.00 0.00 33 ARG A N 9
ATOM 8289 C CA . ARG C 3 2 ? -7.276 -14.783 212.749 1.00 0.00 33 ARG A CA 9
ATOM 8290 C C . ARG C 3 2 ? -6.717 -14.206 211.450 1.00 0.00 33 ARG A C 9
ATOM 8291 O O . ARG C 3 2 ? -6.826 -13.021 211.183 1.00 0.00 33 ARG A O 9
ATOM 8312 N N . LYS C 3 3 ? -6.121 -15.033 210.640 1.00 0.00 34 LYS A N 9
ATOM 8313 C CA . LYS C 3 3 ? -5.549 -14.554 209.348 1.00 0.00 34 LYS A CA 9
ATOM 8314 C C . LYS C 3 3 ? -6.635 -14.692 208.261 1.00 0.00 34 LYS A C 9
ATOM 8315 O O . LYS C 3 3 ? -7.076 -15.788 207.986 1.00 0.00 34 LYS A O 9
ATOM 8334 N N . PRO C 3 4 ? -7.077 -13.608 207.643 1.00 0.00 35 PRO A N 9
ATOM 8335 C CA . PRO C 3 4 ? -8.128 -13.675 206.580 1.00 0.00 35 PRO A CA 9
ATOM 8336 C C . PRO C 3 4 ? -7.894 -14.800 205.565 1.00 0.00 35 PRO A C 9
ATOM 8337 O O . PRO C 3 4 ? -6.971 -15.583 205.672 1.00 0.00 35 PRO A O 9
ATOM 8348 N N . ARG C 3 5 ? -8.727 -14.857 204.566 1.00 0.00 36 ARG A N 9
ATOM 8349 C CA . ARG C 3 5 ? -8.579 -15.897 203.500 1.00 0.00 36 ARG A CA 9
ATOM 8350 C C . ARG C 3 5 ? -7.698 -15.325 202.382 1.00 0.00 36 ARG A C 9
ATOM 8351 O O . ARG C 3 5 ? -7.999 -14.286 201.832 1.00 0.00 36 ARG A O 9
ATOM 8372 N N . GLY C 3 6 ? -6.613 -15.973 202.036 1.00 0.00 37 GLY A N 9
ATOM 8373 C CA . GLY C 3 6 ? -5.750 -15.410 200.949 1.00 0.00 37 GLY A CA 9
ATOM 8374 C C . GLY C 3 6 ? -4.586 -16.352 200.616 1.00 0.00 37 GLY A C 9
ATOM 8375 O O . GLY C 3 6 ? -4.413 -17.391 201.221 1.00 0.00 37 GLY A O 9
ATOM 8379 N N . ARG C 3 7 ? -3.781 -15.979 199.654 1.00 0.00 38 ARG A N 9
ATOM 8380 C CA . ARG C 3 7 ? -2.611 -16.824 199.263 1.00 0.00 38 ARG A CA 9
ATOM 8381 C C . ARG C 3 7 ? -1.395 -16.445 200.146 1.00 0.00 38 ARG A C 9
ATOM 8382 O O . ARG C 3 7 ? -1.125 -15.275 200.344 1.00 0.00 38 ARG A O 9
ATOM 8403 N N . PRO C 3 8 ? -0.673 -17.409 200.682 1.00 0.00 39 PRO A N 9
ATOM 8404 C CA . PRO C 3 8 ? 0.501 -17.132 201.555 1.00 0.00 39 PRO A CA 9
ATOM 8405 C C . PRO C 3 8 ? 1.332 -15.946 201.066 1.00 0.00 39 PRO A C 9
ATOM 8406 O O . PRO C 3 8 ? 1.531 -15.759 199.884 1.00 0.00 39 PRO A O 9
ATOM 8417 N N . LYS C 3 9 ? 1.836 -15.158 201.970 1.00 0.00 40 LYS A N 9
ATOM 8418 C CA . LYS C 3 9 ? 2.668 -14.001 201.565 1.00 0.00 40 LYS A CA 9
ATOM 8419 C C . LYS C 3 9 ? 4.074 -14.510 201.247 1.00 0.00 40 LYS A C 9
ATOM 8420 O O . LYS C 3 9 ? 4.494 -15.542 201.736 1.00 0.00 40 LYS A O 9
ATOM 8439 N N . LYS C 3 10 ? 4.795 -13.793 200.426 1.00 0.00 41 LYS A N 9
ATOM 8440 C CA . LYS C 3 10 ? 6.182 -14.215 200.057 1.00 0.00 41 LYS A CA 9
ATOM 8441 C C . LYS C 3 10 ? 7.164 -13.705 201.115 1.00 0.00 41 LYS A C 9
ATOM 8442 O O . LYS C 3 10 ? 7.054 -14.029 202.284 1.00 0.00 41 LYS A O 9
ATOM 9221 N N . GLY C 3 1 ? -4.429 -14.521 216.130 1.00 0.00 32 GLY A N 10
ATOM 9222 C CA . GLY C 3 1 ? -3.824 -15.711 215.464 1.00 0.00 32 GLY A CA 10
ATOM 9223 C C . GLY C 3 1 ? -4.728 -16.158 214.300 1.00 0.00 32 GLY A C 10
ATOM 9224 O O . GLY C 3 1 ? -4.426 -17.089 213.580 1.00 0.00 32 GLY A O 10
ATOM 9228 N N . ARG C 3 2 ? -5.849 -15.502 214.127 1.00 0.00 33 ARG A N 10
ATOM 9229 C CA . ARG C 3 2 ? -6.795 -15.876 213.037 1.00 0.00 33 ARG A CA 10
ATOM 9230 C C . ARG C 3 2 ? -6.433 -15.110 211.781 1.00 0.00 33 ARG A C 10
ATOM 9231 O O . ARG C 3 2 ? -6.503 -13.895 211.743 1.00 0.00 33 ARG A O 10
ATOM 9252 N N . LYS C 3 3 ? -6.035 -15.805 210.752 1.00 0.00 34 LYS A N 10
ATOM 9253 C CA . LYS C 3 3 ? -5.652 -15.127 209.481 1.00 0.00 34 LYS A CA 10
ATOM 9254 C C . LYS C 3 3 ? -6.821 -15.207 208.481 1.00 0.00 34 LYS A C 10
ATOM 9255 O O . LYS C 3 3 ? -7.220 -16.290 208.098 1.00 0.00 34 LYS A O 10
ATOM 9274 N N . PRO C 3 4 ? -7.373 -14.087 208.039 1.00 0.00 35 PRO A N 10
ATOM 9275 C CA . PRO C 3 4 ? -8.497 -14.098 207.051 1.00 0.00 35 PRO A CA 10
ATOM 9276 C C . PRO C 3 4 ? -8.253 -15.044 205.867 1.00 0.00 35 PRO A C 10
ATOM 9277 O O . PRO C 3 4 ? -7.260 -15.740 205.812 1.00 0.00 35 PRO A O 10
ATOM 9288 N N . ARG C 3 5 ? -9.156 -15.063 204.910 1.00 0.00 36 ARG A N 10
ATOM 9289 C CA . ARG C 3 5 ? -8.982 -15.964 203.738 1.00 0.00 36 ARG A CA 10
ATOM 9290 C C . ARG C 3 5 ? -8.145 -15.249 202.679 1.00 0.00 36 ARG A C 10
ATOM 9291 O O . ARG C 3 5 ? -8.453 -14.142 202.285 1.00 0.00 36 ARG A O 10
ATOM 9312 N N . GLY C 3 6 ? -7.108 -15.870 202.189 1.00 0.00 37 GLY A N 10
ATOM 9313 C CA . GLY C 3 6 ? -6.288 -15.203 201.141 1.00 0.00 37 GLY A CA 10
ATOM 9314 C C . GLY C 3 6 ? -5.049 -16.034 200.834 1.00 0.00 37 GLY A C 10
ATOM 9315 O O . GLY C 3 6 ? -4.796 -17.041 201.466 1.00 0.00 37 GLY A O 10
ATOM 9319 N N . ARG C 3 7 ? -4.264 -15.607 199.877 1.00 0.00 38 ARG A N 10
ATOM 9320 C CA . ARG C 3 7 ? -3.028 -16.354 199.545 1.00 0.00 38 ARG A CA 10
ATOM 9321 C C . ARG C 3 7 ? -1.903 -15.847 200.473 1.00 0.00 38 ARG A C 10
ATOM 9322 O O . ARG C 3 7 ? -1.728 -14.646 200.611 1.00 0.00 38 ARG A O 10
ATOM 9343 N N . PRO C 3 8 ? -1.142 -16.713 201.104 1.00 0.00 39 PRO A N 10
ATOM 9344 C CA . PRO C 3 8 ? -0.041 -16.294 202.017 1.00 0.00 39 PRO A CA 10
ATOM 9345 C C . PRO C 3 8 ? 0.735 -15.067 201.522 1.00 0.00 39 PRO A C 10
ATOM 9346 O O . PRO C 3 8 ? 0.901 -14.854 200.342 1.00 0.00 39 PRO A O 10
ATOM 9357 N N . LYS C 3 9 ? 1.210 -14.267 202.434 1.00 0.00 40 LYS A N 10
ATOM 9358 C CA . LYS C 3 9 ? 1.975 -13.044 202.050 1.00 0.00 40 LYS A CA 10
ATOM 9359 C C . LYS C 3 9 ? 3.392 -13.438 201.649 1.00 0.00 40 LYS A C 10
ATOM 9360 O O . LYS C 3 9 ? 3.802 -14.570 201.811 1.00 0.00 40 LYS A O 10
ATOM 9379 N N . LYS C 3 10 ? 4.143 -12.514 201.124 1.00 0.00 41 LYS A N 10
ATOM 9380 C CA . LYS C 3 10 ? 5.535 -12.843 200.706 1.00 0.00 41 LYS A CA 10
ATOM 9381 C C . LYS C 3 10 ? 6.438 -12.823 201.931 1.00 0.00 41 LYS A C 10
ATOM 9382 O O . LYS C 3 10 ? 6.333 -11.958 202.772 1.00 0.00 41 LYS A O 10
ATOM 10161 N N . GLY C 3 1 ? -7.483 -11.823 216.560 1.00 0.00 32 GLY A N 11
ATOM 10162 C CA . GLY C 3 1 ? -6.971 -13.210 216.340 1.00 0.00 32 GLY A CA 11
ATOM 10163 C C . GLY C 3 1 ? -7.576 -13.786 215.066 1.00 0.00 32 GLY A C 11
ATOM 10164 O O . GLY C 3 1 ? -7.201 -14.857 214.621 1.00 0.00 32 GLY A O 11
ATOM 10168 N N . ARG C 3 2 ? -8.513 -13.098 214.469 1.00 0.00 33 ARG A N 11
ATOM 10169 C CA . ARG C 3 2 ? -9.147 -13.629 213.232 1.00 0.00 33 ARG A CA 11
ATOM 10170 C C . ARG C 3 2 ? -8.270 -13.271 212.015 1.00 0.00 33 ARG A C 11
ATOM 10171 O O . ARG C 3 2 ? -8.147 -12.120 211.640 1.00 0.00 33 ARG A O 11
ATOM 10192 N N . LYS C 3 3 ? -7.665 -14.248 211.400 1.00 0.00 34 LYS A N 11
ATOM 10193 C CA . LYS C 3 3 ? -6.796 -13.976 210.208 1.00 0.00 34 LYS A CA 11
ATOM 10194 C C . LYS C 3 3 ? -7.660 -13.968 208.926 1.00 0.00 34 LYS A C 11
ATOM 10195 O O . LYS C 3 3 ? -8.619 -14.711 208.822 1.00 0.00 34 LYS A O 11
ATOM 10214 N N . PRO C 3 4 ? -7.332 -13.144 207.957 1.00 0.00 35 PRO A N 11
ATOM 10215 C CA . PRO C 3 4 ? -8.097 -13.057 206.676 1.00 0.00 35 PRO A CA 11
ATOM 10216 C C . PRO C 3 4 ? -7.858 -14.270 205.765 1.00 0.00 35 PRO A C 11
ATOM 10217 O O . PRO C 3 4 ? -6.892 -14.986 205.907 1.00 0.00 35 PRO A O 11
ATOM 10228 N N . ARG C 3 5 ? -8.724 -14.480 204.811 1.00 0.00 36 ARG A N 11
ATOM 10229 C CA . ARG C 3 5 ? -8.547 -15.620 203.867 1.00 0.00 36 ARG A CA 11
ATOM 10230 C C . ARG C 3 5 ? -7.650 -15.157 202.727 1.00 0.00 36 ARG A C 11
ATOM 10231 O O . ARG C 3 5 ? -7.916 -14.159 202.094 1.00 0.00 36 ARG A O 11
ATOM 10252 N N . GLY C 3 6 ? -6.592 -15.854 202.450 1.00 0.00 37 GLY A N 11
ATOM 10253 C CA . GLY C 3 6 ? -5.704 -15.398 201.333 1.00 0.00 37 GLY A CA 11
ATOM 10254 C C . GLY C 3 6 ? -4.478 -16.281 201.203 1.00 0.00 37 GLY A C 11
ATOM 10255 O O . GLY C 3 6 ? -4.290 -17.227 201.943 1.00 0.00 37 GLY A O 11
ATOM 10259 N N . ARG C 3 7 ? -3.641 -15.951 200.246 1.00 0.00 38 ARG A N 11
ATOM 10260 C CA . ARG C 3 7 ? -2.383 -16.730 199.999 1.00 0.00 38 ARG A CA 11
ATOM 10261 C C . ARG C 3 7 ? -1.284 -16.175 200.927 1.00 0.00 38 ARG A C 11
ATOM 10262 O O . ARG C 3 7 ? -1.171 -14.975 201.070 1.00 0.00 38 ARG A O 11
ATOM 10283 N N . PRO C 3 8 ? -0.474 -17.010 201.554 1.00 0.00 39 PRO A N 11
ATOM 10284 C CA . PRO C 3 8 ? 0.609 -16.521 202.475 1.00 0.00 39 PRO A CA 11
ATOM 10285 C C . PRO C 3 8 ? 1.695 -15.707 201.745 1.00 0.00 39 PRO A C 11
ATOM 10286 O O . PRO C 3 8 ? 1.616 -15.464 200.559 1.00 0.00 39 PRO A O 11
ATOM 10297 N N . LYS C 3 9 ? 2.704 -15.271 202.459 1.00 0.00 40 LYS A N 11
ATOM 10298 C CA . LYS C 3 9 ? 3.780 -14.462 201.813 1.00 0.00 40 LYS A CA 11
ATOM 10299 C C . LYS C 3 9 ? 4.756 -15.381 201.086 1.00 0.00 40 LYS A C 11
ATOM 10300 O O . LYS C 3 9 ? 4.873 -16.545 201.398 1.00 0.00 40 LYS A O 11
ATOM 10319 N N . LYS C 3 10 ? 5.453 -14.865 200.107 1.00 0.00 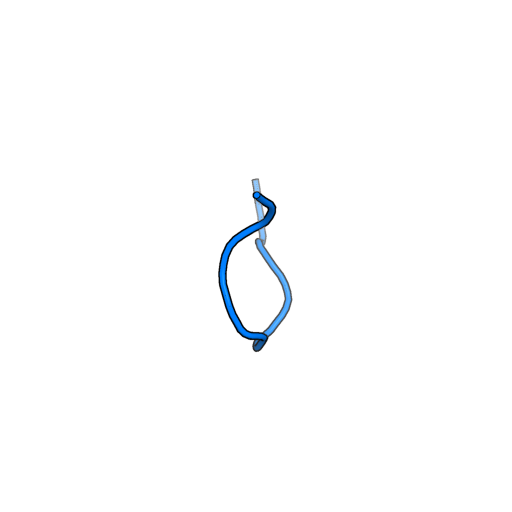41 LYS A N 11
ATOM 10320 C CA . LYS C 3 10 ? 6.414 -15.711 199.350 1.00 0.00 41 LYS A CA 11
ATOM 10321 C C . LYS C 3 10 ? 7.692 -15.905 200.162 1.00 0.00 41 LYS A C 11
ATOM 10322 O O . LYS C 3 10 ? 7.937 -16.964 200.711 1.00 0.00 41 LYS A O 11
ATOM 11101 N N . GLY C 3 1 ? -4.746 -17.776 217.222 1.00 0.00 32 GLY A N 12
ATOM 11102 C CA . GLY C 3 1 ? -4.689 -16.612 216.296 1.00 0.00 32 GLY A CA 12
ATOM 11103 C C . GLY C 3 1 ? -5.616 -16.859 215.111 1.00 0.00 32 GLY A C 12
ATOM 11104 O O . GLY C 3 1 ? -5.474 -17.816 214.381 1.00 0.00 32 GLY A O 12
ATOM 11108 N N . ARG C 3 2 ? -6.557 -15.995 214.906 1.00 0.00 33 ARG A N 12
ATOM 11109 C CA . ARG C 3 2 ? -7.500 -16.161 213.763 1.00 0.00 33 ARG A CA 12
ATOM 11110 C C . ARG C 3 2 ? -6.917 -15.489 212.521 1.00 0.00 33 ARG A C 12
ATOM 11111 O O . ARG C 3 2 ? -6.761 -14.285 212.467 1.00 0.00 33 ARG A O 12
ATOM 11132 N N . LYS C 3 3 ? -6.588 -16.269 211.527 1.00 0.00 34 LYS A N 12
ATOM 11133 C CA . LYS C 3 3 ? -6.008 -15.704 210.270 1.00 0.00 34 LYS A CA 12
ATOM 11134 C C . LYS C 3 3 ? -7.127 -15.506 209.241 1.00 0.00 34 LYS A C 12
ATOM 11135 O O . LYS C 3 3 ? -8.074 -16.259 209.221 1.00 0.00 34 LYS A O 12
ATOM 11154 N N . PRO C 3 4 ? -7.031 -14.514 208.382 1.00 0.00 35 PRO A N 12
ATOM 11155 C CA . PRO C 3 4 ? -8.074 -14.262 207.345 1.00 0.00 35 PRO A CA 12
ATOM 11156 C C . PRO C 3 4 ? -7.956 -15.269 206.209 1.00 0.00 35 PRO A C 12
ATOM 11157 O O . PRO C 3 4 ? -7.115 -16.145 206.234 1.00 0.00 35 PRO A O 12
ATOM 11168 N N . ARG C 3 5 ? -8.776 -15.137 205.207 1.00 0.00 36 ARG A N 12
ATOM 11169 C CA . ARG C 3 5 ? -8.711 -16.074 204.050 1.00 0.00 36 ARG A CA 12
ATOM 11170 C C . ARG C 3 5 ? -7.810 -15.475 202.976 1.00 0.00 36 ARG A C 12
ATOM 11171 O O . ARG C 3 5 ? -8.077 -14.409 202.467 1.00 0.00 36 ARG A O 12
ATOM 11192 N N . GLY C 3 6 ? -6.756 -16.145 202.602 1.00 0.00 37 GLY A N 12
ATOM 11193 C CA . GLY C 3 6 ? -5.892 -15.562 201.536 1.00 0.00 37 GLY A CA 12
ATOM 11194 C C . GLY C 3 6 ? -4.662 -16.433 201.265 1.00 0.00 37 GLY A C 12
ATOM 11195 O O . GLY C 3 6 ? -4.438 -17.441 201.904 1.00 0.00 37 GLY A O 12
ATOM 11199 N N . ARG C 3 7 ? -3.863 -16.032 200.308 1.00 0.00 38 ARG A N 12
ATOM 11200 C CA . ARG C 3 7 ? -2.628 -16.801 199.968 1.00 0.00 38 ARG A CA 12
ATOM 11201 C C . ARG C 3 7 ? -1.491 -16.315 200.890 1.00 0.00 38 ARG A C 12
ATOM 11202 O O . ARG C 3 7 ? -1.342 -15.123 201.087 1.00 0.00 38 ARG A O 12
ATOM 11223 N N . PRO C 3 8 ? -0.700 -17.205 201.462 1.00 0.00 39 PRO A N 12
ATOM 11224 C CA . PRO C 3 8 ? 0.416 -16.818 202.377 1.00 0.00 39 PRO A CA 12
ATOM 11225 C C . PRO C 3 8 ? 1.148 -15.550 201.915 1.00 0.00 39 PRO A C 12
ATOM 11226 O O . PRO C 3 8 ? 1.169 -15.220 200.746 1.00 0.00 39 PRO A O 12
ATOM 11237 N N . LYS C 3 9 ? 1.757 -14.848 202.830 1.00 0.00 40 LYS A N 12
ATOM 11238 C CA . LYS C 3 9 ? 2.489 -13.602 202.459 1.00 0.00 40 LYS A CA 12
ATOM 11239 C C . LYS C 3 9 ? 3.876 -13.946 201.916 1.00 0.00 40 LYS A C 12
ATOM 11240 O O . LYS C 3 9 ? 4.240 -15.103 201.787 1.00 0.00 40 LYS A O 12
ATOM 11259 N N . LYS C 3 10 ? 4.653 -12.942 201.589 1.00 0.00 41 LYS A N 12
ATOM 11260 C CA . LYS C 3 10 ? 6.020 -13.196 201.045 1.00 0.00 41 LYS A CA 12
ATOM 11261 C C . LYS C 3 10 ? 7.019 -13.369 202.204 1.00 0.00 41 LYS A C 12
ATOM 11262 O O . LYS C 3 10 ? 6.851 -14.198 203.074 1.00 0.00 41 LYS A O 12
ATOM 12041 N N . GLY C 3 1 ? -6.549 -15.936 217.482 1.00 0.00 32 GLY A N 13
ATOM 12042 C CA . GLY C 3 1 ? -6.257 -14.926 216.427 1.00 0.00 32 GLY A CA 13
ATOM 12043 C C . GLY C 3 1 ? -6.991 -15.301 215.148 1.00 0.00 32 GLY A C 13
ATOM 12044 O O . GLY C 3 1 ? -6.659 -16.263 214.488 1.00 0.00 32 GLY A O 13
ATOM 12048 N N . ARG C 3 2 ? -7.982 -14.538 214.784 1.00 0.00 33 ARG A N 13
ATOM 12049 C CA . ARG C 3 2 ? -8.726 -14.844 213.537 1.00 0.00 33 ARG A CA 13
ATOM 12050 C C . ARG C 3 2 ? -7.948 -14.253 212.364 1.00 0.00 33 ARG A C 13
ATOM 12051 O O . ARG C 3 2 ? -7.825 -13.053 212.238 1.00 0.00 33 ARG A O 13
ATOM 12072 N N . LYS C 3 3 ? -7.411 -15.084 211.509 1.00 0.00 34 LYS A N 13
ATOM 12073 C CA . LYS C 3 3 ? -6.632 -14.567 210.343 1.00 0.00 34 LYS A CA 13
ATOM 12074 C C . LYS C 3 3 ? -7.576 -14.461 209.134 1.00 0.00 34 LYS A C 13
ATOM 12075 O O . LYS C 3 3 ? -8.543 -15.189 209.046 1.00 0.00 34 LYS A O 13
ATOM 12094 N N . PRO C 3 4 ? -7.309 -13.572 208.207 1.00 0.00 35 PRO A N 13
ATOM 12095 C CA . PRO C 3 4 ? -8.173 -13.406 207.000 1.00 0.00 35 PRO A CA 13
ATOM 12096 C C . PRO C 3 4 ? -7.961 -14.539 205.983 1.00 0.00 35 PRO A C 13
ATOM 12097 O O . PRO C 3 4 ? -7.034 -15.316 206.094 1.00 0.00 35 PRO A O 13
ATOM 12108 N N . ARG C 3 5 ? -8.807 -14.629 204.986 1.00 0.00 36 ARG A N 13
ATOM 12109 C CA . ARG C 3 5 ? -8.650 -15.698 203.952 1.00 0.00 36 ARG A CA 13
ATOM 12110 C C . ARG C 3 5 ? -7.760 -15.153 202.825 1.00 0.00 36 ARG A C 13
ATOM 12111 O O . ARG C 3 5 ? -8.103 -14.184 202.180 1.00 0.00 36 ARG A O 13
ATOM 12132 N N . GLY C 3 6 ? -6.616 -15.751 202.578 1.00 0.00 37 GLY A N 13
ATOM 12133 C CA . GLY C 3 6 ? -5.743 -15.210 201.489 1.00 0.00 37 GLY A CA 13
ATOM 12134 C C . GLY C 3 6 ? -4.522 -16.112 201.250 1.00 0.00 37 GLY A C 13
ATOM 12135 O O . GLY C 3 6 ? -4.289 -17.069 201.961 1.00 0.00 37 GLY A O 13
ATOM 12139 N N . ARG C 3 7 ? -3.737 -15.795 200.246 1.00 0.00 38 ARG A N 13
ATOM 12140 C CA . ARG C 3 7 ? -2.513 -16.604 199.943 1.00 0.00 38 ARG A CA 13
ATOM 12141 C C . ARG C 3 7 ? -1.326 -16.042 200.764 1.00 0.00 38 ARG A C 13
ATOM 12142 O O . ARG C 3 7 ? -0.984 -14.886 200.616 1.00 0.00 38 ARG A O 13
ATOM 12163 N N . PRO C 3 8 ? -0.698 -16.825 201.617 1.00 0.00 39 PRO A N 13
ATOM 12164 C CA . PRO C 3 8 ? 0.459 -16.346 202.441 1.00 0.00 39 PRO A CA 13
ATOM 12165 C C . PRO C 3 8 ? 1.437 -15.454 201.655 1.00 0.00 39 PRO A C 13
ATOM 12166 O O . PRO C 3 8 ? 1.381 -15.370 200.445 1.00 0.00 39 PRO A O 13
ATOM 12177 N N . LYS C 3 9 ? 2.333 -14.787 202.344 1.00 0.00 40 LYS A N 13
ATOM 12178 C CA . LYS C 3 9 ? 3.317 -13.895 201.647 1.00 0.00 40 LYS A CA 13
ATOM 12179 C C . LYS C 3 9 ? 4.460 -14.727 201.059 1.00 0.00 40 LYS A C 13
ATOM 12180 O O . LYS C 3 9 ? 4.716 -15.837 201.479 1.00 0.00 40 LYS A O 13
ATOM 12199 N N . LYS C 3 10 ? 5.167 -14.187 200.099 1.00 0.00 41 LYS A N 13
ATOM 12200 C CA . LYS C 3 10 ? 6.308 -14.939 199.497 1.00 0.00 41 LYS A CA 13
ATOM 12201 C C . LYS C 3 10 ? 7.554 -14.744 200.363 1.00 0.00 41 LYS A C 13
ATOM 12202 O O . LYS C 3 10 ? 8.209 -15.691 200.745 1.00 0.00 41 LYS A O 13
ATOM 12981 N N . GLY C 3 1 ? -6.947 -13.574 217.455 1.00 0.00 32 GLY A N 14
ATOM 12982 C CA . GLY C 3 1 ? -6.251 -14.841 217.118 1.00 0.00 32 GLY A CA 14
ATOM 12983 C C . GLY C 3 1 ? -6.878 -15.461 215.869 1.00 0.00 32 GLY A C 14
ATOM 12984 O O . GLY C 3 1 ? -6.558 -16.569 215.492 1.00 0.00 32 GLY A O 14
ATOM 12988 N N . ARG C 3 2 ? -7.780 -14.764 215.236 1.00 0.00 33 ARG A N 14
ATOM 12989 C CA . ARG C 3 2 ? -8.443 -15.315 214.017 1.00 0.00 33 ARG A CA 14
ATOM 12990 C C . ARG C 3 2 ? -7.610 -14.984 212.782 1.00 0.00 33 ARG A C 14
ATOM 12991 O O . ARG C 3 2 ? -7.309 -13.837 212.520 1.00 0.00 33 ARG A O 14
ATOM 13012 N N . LYS C 3 3 ? -7.237 -15.989 212.019 1.00 0.00 34 LYS A N 14
ATOM 13013 C CA . LYS C 3 3 ? -6.430 -15.750 210.786 1.00 0.00 34 LYS A CA 14
ATOM 13014 C C . LYS C 3 3 ? -7.386 -15.548 209.592 1.00 0.00 34 LYS A C 14
ATOM 13015 O O . LYS C 3 3 ? -8.325 -16.302 209.431 1.00 0.00 34 LYS A O 14
ATOM 13034 N N . PRO C 3 4 ? -7.170 -14.551 208.756 1.00 0.00 35 PRO A N 14
ATOM 13035 C CA . PRO C 3 4 ? -8.058 -14.294 207.589 1.00 0.00 35 PRO A CA 14
ATOM 13036 C C . PRO C 3 4 ? -7.806 -15.277 206.444 1.00 0.00 35 PRO A C 14
ATOM 13037 O O . PRO C 3 4 ? -6.870 -16.053 206.459 1.00 0.00 35 PRO A O 14
ATOM 13048 N N . ARG C 3 5 ? 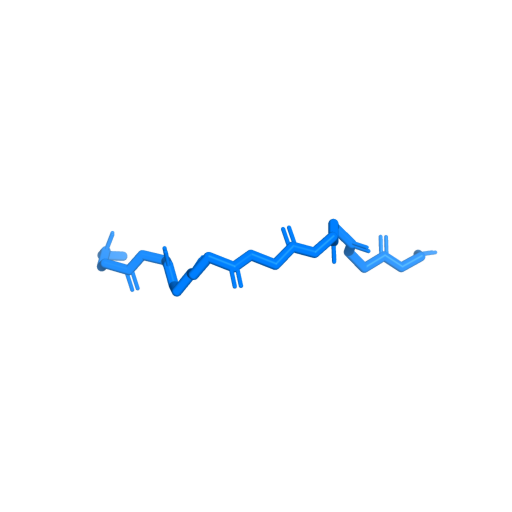-8.634 -15.240 205.444 1.00 0.00 36 ARG A N 14
ATOM 13049 C CA . ARG C 3 5 ? -8.447 -16.154 204.287 1.00 0.00 36 ARG A CA 14
ATOM 13050 C C . ARG C 3 5 ? -7.476 -15.489 203.299 1.00 0.00 36 ARG A C 14
ATOM 13051 O O . ARG C 3 5 ? -7.710 -14.390 202.843 1.00 0.00 36 ARG A O 14
ATOM 13072 N N . GLY C 3 6 ? -6.394 -16.129 202.943 1.00 0.00 37 GLY A N 14
ATOM 13073 C CA . GLY C 3 6 ? -5.461 -15.464 201.977 1.00 0.00 37 GLY A CA 14
ATOM 13074 C C . GLY C 3 6 ? -4.211 -16.326 201.732 1.00 0.00 37 GLY A C 14
ATOM 13075 O O . GLY C 3 6 ? -3.902 -17.227 202.481 1.00 0.00 37 GLY A O 14
ATOM 13079 N N . ARG C 3 7 ? -3.489 -16.039 200.676 1.00 0.00 38 ARG A N 14
ATOM 13080 C CA . ARG C 3 7 ? -2.258 -16.828 200.341 1.00 0.00 38 ARG A CA 14
ATOM 13081 C C . ARG C 3 7 ? -1.053 -16.298 201.157 1.00 0.00 38 ARG A C 14
ATOM 13082 O O . ARG C 3 7 ? -0.839 -15.108 201.225 1.00 0.00 38 ARG A O 14
ATOM 13103 N N . PRO C 3 8 ? -0.263 -17.156 201.772 1.00 0.00 39 PRO A N 14
ATOM 13104 C CA . PRO C 3 8 ? 0.914 -16.719 202.577 1.00 0.00 39 PRO A CA 14
ATOM 13105 C C . PRO C 3 8 ? 1.660 -15.540 201.944 1.00 0.00 39 PRO A C 14
ATOM 13106 O O . PRO C 3 8 ? 1.559 -15.288 200.757 1.00 0.00 39 PRO A O 14
ATOM 13117 N N . LYS C 3 9 ? 2.402 -14.810 202.726 1.00 0.00 40 LYS A N 14
ATOM 13118 C CA . LYS C 3 9 ? 3.153 -13.658 202.169 1.00 0.00 40 LYS A CA 14
ATOM 13119 C C . LYS C 3 9 ? 4.447 -14.150 201.503 1.00 0.00 40 LYS A C 14
ATOM 13120 O O . LYS C 3 9 ? 4.845 -15.290 201.647 1.00 0.00 40 LYS A O 14
ATOM 13139 N N . LYS C 3 10 ? 5.101 -13.299 200.764 1.00 0.00 41 LYS A N 14
ATOM 13140 C CA . LYS C 3 10 ? 6.362 -13.717 200.092 1.00 0.00 41 LYS A CA 14
ATOM 13141 C C . LYS C 3 10 ? 7.518 -13.592 201.072 1.00 0.00 41 LYS A C 14
ATOM 13142 O O . LYS C 3 10 ? 8.128 -12.554 201.177 1.00 0.00 41 LYS A O 14
ATOM 13921 N N . GLY C 3 1 ? -6.055 -15.598 217.443 1.00 0.00 32 GLY A N 15
ATOM 13922 C CA . GLY C 3 1 ? -5.455 -14.994 216.220 1.00 0.00 32 GLY A CA 15
ATOM 13923 C C . GLY C 3 1 ? -6.188 -15.517 214.977 1.00 0.00 32 GLY A C 15
ATOM 13924 O O . GLY C 3 1 ? -5.878 -16.567 214.453 1.00 0.00 32 GLY A O 15
ATOM 13928 N N . ARG C 3 2 ? -7.162 -14.792 214.492 1.00 0.00 33 ARG A N 15
ATOM 13929 C CA . ARG C 3 2 ? -7.908 -15.259 213.274 1.00 0.00 33 ARG A CA 15
ATOM 13930 C C . ARG C 3 2 ? -7.218 -14.701 212.028 1.00 0.00 33 ARG A C 15
ATOM 13931 O O . ARG C 3 2 ? -7.187 -13.507 211.815 1.00 0.00 33 ARG A O 15
ATOM 13952 N N . LYS C 3 3 ? -6.655 -15.547 211.203 1.00 0.00 34 LYS A N 15
ATOM 13953 C CA . LYS C 3 3 ? -5.963 -15.056 209.971 1.00 0.00 34 LYS A CA 15
ATOM 13954 C C . LYS C 3 3 ? -6.926 -15.122 208.761 1.00 0.00 34 LYS A C 15
ATOM 13955 O O . LYS C 3 3 ? -7.313 -16.193 208.342 1.00 0.00 34 LYS A O 15
ATOM 13974 N N . PRO C 3 4 ? -7.319 -13.994 208.198 1.00 0.00 35 PRO A N 15
ATOM 13975 C CA . PRO C 3 4 ? -8.263 -13.953 207.034 1.00 0.00 35 PRO A CA 15
ATOM 13976 C C . PRO C 3 4 ? -7.948 -15.005 205.945 1.00 0.00 35 PRO A C 15
ATOM 13977 O O . PRO C 3 4 ? -6.991 -15.756 206.038 1.00 0.00 35 PRO A O 15
ATOM 13988 N N . ARG C 3 5 ? -8.754 -15.058 204.912 1.00 0.00 36 ARG A N 15
ATOM 13989 C CA . ARG C 3 5 ? -8.518 -16.053 203.815 1.00 0.00 36 ARG A CA 15
ATOM 13990 C C . ARG C 3 5 ? -7.596 -15.426 202.771 1.00 0.00 36 ARG A C 15
ATOM 13991 O O . ARG C 3 5 ? -7.877 -14.368 202.257 1.00 0.00 36 ARG A O 15
ATOM 14012 N N . GLY C 3 6 ? -6.514 -16.052 202.422 1.00 0.00 37 GLY A N 15
ATOM 14013 C CA . GLY C 3 6 ? -5.636 -15.429 201.393 1.00 0.00 37 GLY A CA 15
ATOM 14014 C C . GLY C 3 6 ? -4.419 -16.299 201.132 1.00 0.00 37 GLY A C 15
ATOM 14015 O O . GLY C 3 6 ? -4.193 -17.293 201.806 1.00 0.00 37 GLY A O 15
ATOM 14019 N N . ARG C 3 7 ? -3.639 -15.916 200.157 1.00 0.00 38 ARG A N 15
ATOM 14020 C CA . ARG C 3 7 ? -2.418 -16.675 199.801 1.00 0.00 38 ARG A CA 15
ATOM 14021 C C . ARG C 3 7 ? -1.285 -16.167 200.707 1.00 0.00 38 ARG A C 15
ATOM 14022 O O . ARG C 3 7 ? -1.198 -14.984 200.954 1.00 0.00 38 ARG A O 15
ATOM 14043 N N . PRO C 3 8 ? -0.430 -17.022 201.218 1.00 0.00 39 PRO A N 15
ATOM 14044 C CA . PRO C 3 8 ? 0.677 -16.578 202.120 1.00 0.00 39 PRO A CA 15
ATOM 14045 C C . PRO C 3 8 ? 1.579 -15.525 201.461 1.00 0.00 39 PRO A C 15
ATOM 14046 O O . PRO C 3 8 ? 1.740 -15.490 200.255 1.00 0.00 39 PRO A O 15
ATOM 14057 N N . LYS C 3 9 ? 2.160 -14.659 202.257 1.00 0.00 40 LYS A N 15
ATOM 14058 C CA . LYS C 3 9 ? 3.046 -13.600 201.697 1.00 0.00 40 LYS A CA 15
ATOM 14059 C C . LYS C 3 9 ? 4.383 -14.228 201.326 1.00 0.00 40 LYS A C 15
ATOM 14060 O O . LYS C 3 9 ? 4.679 -15.337 201.711 1.00 0.00 40 LYS A O 15
ATOM 14079 N N . LYS C 3 10 ? 5.189 -13.534 200.566 1.00 0.00 41 LYS A N 15
ATOM 14080 C CA . LYS C 3 10 ? 6.510 -14.098 200.155 1.00 0.00 41 LYS A CA 15
ATOM 14081 C C . LYS C 3 10 ? 7.471 -14.000 201.333 1.00 0.00 41 LYS A C 15
ATOM 14082 O O . LYS C 3 10 ? 7.522 -14.887 202.161 1.00 0.00 41 LYS A O 15
ATOM 14861 N N . GLY C 3 1 ? -6.513 -14.864 216.976 1.00 0.00 32 GLY A N 16
ATOM 14862 C CA . GLY C 3 1 ? -6.110 -16.229 216.518 1.00 0.00 32 GLY A CA 16
ATOM 14863 C C . GLY C 3 1 ? -6.837 -16.578 215.221 1.00 0.00 32 GLY A C 16
ATOM 14864 O O . GLY C 3 1 ? -6.521 -17.546 214.567 1.00 0.00 32 GLY A O 16
ATOM 14868 N N . ARG C 3 2 ? -7.813 -15.797 214.846 1.00 0.00 33 ARG A N 16
ATOM 14869 C CA . ARG C 3 2 ? -8.569 -16.083 213.581 1.00 0.00 33 ARG A CA 16
ATOM 14870 C C . ARG C 3 2 ? -7.843 -15.445 212.402 1.00 0.00 33 ARG A C 16
ATOM 14871 O O . ARG C 3 2 ? -7.662 -14.245 212.347 1.00 0.00 33 ARG A O 16
ATOM 14892 N N . LYS C 3 3 ? -7.413 -16.247 211.468 1.00 0.00 34 LYS A N 16
ATOM 14893 C CA . LYS C 3 3 ? -6.671 -15.722 210.280 1.00 0.00 34 LYS A CA 16
ATOM 14894 C C . LYS C 3 3 ? -7.668 -15.405 209.152 1.00 0.00 34 LYS A C 16
ATOM 14895 O O . LYS C 3 3 ? -8.671 -16.078 208.992 1.00 0.00 34 LYS A O 16
ATOM 14914 N N . PRO C 3 4 ? -7.400 -14.398 208.365 1.00 0.00 35 PRO A N 16
ATOM 14915 C CA . PRO C 3 4 ? -8.285 -14.026 207.234 1.00 0.00 35 PRO A CA 16
ATOM 14916 C C . PRO C 3 4 ? -8.191 -15.037 206.070 1.00 0.00 35 PRO A C 16
ATOM 14917 O O . PRO C 3 4 ? -7.282 -15.837 206.012 1.00 0.00 35 PRO A O 16
ATOM 14928 N N . ARG C 3 5 ? -9.128 -15.008 205.156 1.00 0.00 36 ARG A N 16
ATOM 14929 C CA . ARG C 3 5 ? -9.098 -15.955 203.993 1.00 0.00 36 ARG A CA 16
ATOM 14930 C C . ARG C 3 5 ? -8.302 -15.311 202.855 1.00 0.00 36 ARG A C 16
ATOM 14931 O O . ARG C 3 5 ? -8.656 -14.255 202.362 1.00 0.00 36 ARG A O 16
ATOM 14952 N N . GLY C 3 6 ? -7.221 -15.918 202.441 1.00 0.00 37 GLY A N 16
ATOM 14953 C CA . GLY C 3 6 ? -6.434 -15.307 201.334 1.00 0.00 37 GLY A CA 16
ATOM 14954 C C . GLY C 3 6 ? -5.257 -16.196 200.944 1.00 0.00 37 GLY A C 16
ATOM 14955 O O . GLY C 3 6 ? -5.040 -17.249 201.508 1.00 0.00 37 GLY A O 16
ATOM 14959 N N . ARG C 3 7 ? -4.484 -15.775 199.980 1.00 0.00 38 ARG A N 16
ATOM 14960 C CA . ARG C 3 7 ? -3.311 -16.595 199.561 1.00 0.00 38 ARG A CA 16
ATOM 14961 C C . ARG C 3 7 ? -2.092 -16.225 200.439 1.00 0.00 38 ARG A C 16
ATOM 14962 O O . ARG C 3 7 ? -1.831 -15.066 200.675 1.00 0.00 38 ARG A O 16
ATOM 14983 N N . PRO C 3 8 ? -1.335 -17.184 200.914 1.00 0.00 39 PRO A N 16
ATOM 14984 C CA . PRO C 3 8 ? -0.133 -16.894 201.761 1.00 0.00 39 PRO A CA 16
ATOM 14985 C C . PRO C 3 8 ? 0.733 -15.730 201.240 1.00 0.00 39 PRO A C 16
ATOM 14986 O O . PRO C 3 8 ? 0.803 -15.473 200.058 1.00 0.00 39 PRO A O 16
ATOM 14997 N N . LYS C 3 9 ? 1.394 -15.036 202.138 1.00 0.00 40 LYS A N 16
ATOM 14998 C CA . LYS C 3 9 ? 2.284 -13.899 201.744 1.00 0.00 40 LYS A CA 16
ATOM 14999 C C . LYS C 3 9 ? 3.637 -14.452 201.273 1.00 0.00 40 LYS A C 16
ATOM 15000 O O . LYS C 3 9 ? 3.899 -15.625 201.394 1.00 0.00 40 LYS A O 16
ATOM 15019 N N . LYS C 3 10 ? 4.502 -13.619 200.742 1.00 0.00 41 LYS A N 16
ATOM 15020 C CA . LYS C 3 10 ? 5.828 -14.123 200.272 1.00 0.00 41 LYS A CA 16
ATOM 15021 C C . LYS C 3 10 ? 6.761 -14.321 201.465 1.00 0.00 41 LYS A C 16
ATOM 15022 O O . LYS C 3 10 ? 7.290 -15.391 201.676 1.00 0.00 41 LYS A O 16
ATOM 15801 N N . GLY C 3 1 ? -2.305 -16.875 216.026 1.00 0.00 32 GLY A N 17
ATOM 15802 C CA . GLY C 3 1 ? -2.136 -16.206 214.699 1.00 0.00 32 GLY A CA 17
ATOM 15803 C C . GLY C 3 1 ? -3.331 -16.533 213.799 1.00 0.00 32 GLY A C 17
ATOM 15804 O O . GLY C 3 1 ? -3.217 -17.258 212.829 1.00 0.00 32 GLY A O 17
ATOM 15808 N N . ARG C 3 2 ? -4.475 -15.986 214.108 1.00 0.00 33 ARG A N 17
ATOM 15809 C CA . ARG C 3 2 ? -5.683 -16.251 213.266 1.00 0.00 33 ARG A CA 17
ATOM 15810 C C . ARG C 3 2 ? -5.726 -15.246 212.115 1.00 0.00 33 ARG A C 17
ATOM 15811 O O . ARG C 3 2 ? -6.295 -14.179 212.231 1.00 0.00 33 ARG A O 17
ATOM 15832 N N . LYS C 3 3 ? -5.146 -15.581 210.997 1.00 0.00 34 LYS A N 17
ATOM 15833 C CA . LYS C 3 3 ? -5.169 -14.642 209.831 1.00 0.00 34 LYS A CA 17
ATOM 15834 C C . LYS C 3 3 ? -6.390 -14.941 208.957 1.00 0.00 34 LYS A C 17
ATOM 15835 O O . LYS C 3 3 ? -6.833 -16.071 208.875 1.00 0.00 34 LYS A O 17
ATOM 15854 N N . PRO C 3 4 ? -6.937 -13.945 208.304 1.00 0.00 35 PRO A N 17
ATOM 15855 C CA . PRO C 3 4 ? -8.134 -14.135 207.426 1.00 0.00 35 PRO A CA 17
ATOM 15856 C C . PRO C 3 4 ? -7.851 -15.033 206.218 1.00 0.00 35 PRO A C 17
ATOM 15857 O O . PRO C 3 4 ? -6.899 -15.798 206.201 1.00 0.00 35 PRO A O 17
ATOM 15868 N N . ARG C 3 5 ? -8.683 -14.954 205.212 1.00 0.00 36 ARG A N 17
ATOM 15869 C CA . ARG C 3 5 ? -8.496 -15.805 204.005 1.00 0.00 36 ARG A CA 17
ATOM 15870 C C . ARG C 3 5 ? -7.579 -15.111 202.996 1.00 0.00 36 ARG A C 17
ATOM 15871 O O . ARG C 3 5 ? -7.827 -13.993 202.588 1.00 0.00 36 ARG A O 17
ATOM 15892 N N . GLY C 3 6 ? -6.529 -15.774 202.570 1.00 0.00 37 GLY A N 17
ATOM 15893 C CA . GLY C 3 6 ? -5.619 -15.142 201.558 1.00 0.00 37 GLY A CA 17
ATOM 15894 C C . GLY C 3 6 ? -4.433 -16.061 201.230 1.00 0.00 37 GLY A C 17
ATOM 15895 O O . GLY C 3 6 ? -4.146 -17.001 201.938 1.00 0.00 37 GLY A O 17
ATOM 15899 N N . ARG C 3 7 ? -3.721 -15.764 200.169 1.00 0.00 38 ARG A N 17
ATOM 15900 C CA . ARG C 3 7 ? -2.525 -16.584 199.786 1.00 0.00 38 ARG A CA 17
ATOM 15901 C C . ARG C 3 7 ? -1.317 -16.063 200.578 1.00 0.00 38 ARG A C 17
ATOM 15902 O O . ARG C 3 7 ? -1.114 -14.874 200.648 1.00 0.00 38 ARG A O 17
ATOM 15923 N N . PRO C 3 8 ? -0.516 -16.919 201.181 1.00 0.00 39 PRO A N 17
ATOM 15924 C CA . PRO C 3 8 ? 0.674 -16.459 201.965 1.00 0.00 39 PRO A CA 17
ATOM 15925 C C . PRO C 3 8 ? 1.424 -15.294 201.290 1.00 0.00 39 PRO A C 17
ATOM 15926 O O . PRO C 3 8 ? 1.525 -15.224 200.082 1.00 0.00 39 PRO A O 17
ATOM 15937 N N . LYS C 3 9 ? 1.954 -14.383 202.077 1.00 0.00 40 LYS A N 17
ATOM 15938 C CA . LYS C 3 9 ? 2.712 -13.220 201.506 1.00 0.00 40 LYS A CA 17
ATOM 15939 C C . LYS C 3 9 ? 4.143 -13.663 201.187 1.00 0.00 40 LYS A C 17
ATOM 15940 O O . LYS C 3 9 ? 4.683 -14.553 201.818 1.00 0.00 40 LYS A O 17
ATOM 15959 N N . LYS C 3 10 ? 4.769 -13.053 200.213 1.00 0.00 41 LYS A N 17
ATOM 15960 C CA . LYS C 3 10 ? 6.164 -13.453 199.864 1.00 0.00 41 LYS A CA 17
ATOM 15961 C C . LYS C 3 10 ? 7.132 -12.800 200.856 1.00 0.00 41 LYS A C 17
ATOM 15962 O O . LYS C 3 10 ? 6.726 -12.175 201.817 1.00 0.00 41 LYS A O 17
ATOM 16741 N N . GLY C 3 1 ? -2.786 -17.398 215.100 1.00 0.00 32 GLY A N 18
ATOM 16742 C CA . GLY C 3 1 ? -3.708 -18.537 214.790 1.00 0.00 32 GLY A CA 18
ATOM 16743 C C . GLY C 3 1 ? -4.931 -18.021 214.029 1.00 0.00 32 GLY A C 18
ATOM 16744 O O . GLY C 3 1 ? -5.536 -18.733 213.252 1.00 0.00 32 GLY A O 18
ATOM 16748 N N . ARG C 3 2 ? -5.304 -16.784 214.251 1.00 0.00 33 ARG A N 18
ATOM 16749 C CA . ARG C 3 2 ? -6.493 -16.211 213.540 1.00 0.00 33 ARG A CA 18
ATOM 16750 C C . ARG C 3 2 ? -6.061 -15.538 212.236 1.00 0.00 33 ARG A C 18
ATOM 16751 O O . ARG C 3 2 ? -6.111 -14.331 212.115 1.00 0.00 33 ARG A O 18
ATOM 16772 N N . LYS C 3 3 ? -5.657 -16.305 211.256 1.00 0.00 34 LYS A N 18
ATOM 16773 C CA . LYS C 3 3 ? -5.240 -15.703 209.952 1.00 0.00 34 LYS A CA 18
ATOM 16774 C C . LYS C 3 3 ? -6.487 -15.549 209.059 1.00 0.00 34 LYS A C 18
ATOM 16775 O O . LYS C 3 3 ? -7.385 -16.365 209.125 1.00 0.00 34 LYS A O 18
ATOM 16794 N N . PRO C 3 4 ? -6.557 -14.524 208.227 1.00 0.00 35 PRO A N 18
ATOM 16795 C CA . PRO C 3 4 ? -7.724 -14.325 207.314 1.00 0.00 35 PRO A CA 18
ATOM 16796 C C . PRO C 3 4 ? -7.654 -15.267 206.098 1.00 0.00 35 PRO A C 18
ATOM 16797 O O . PRO C 3 4 ? -6.747 -16.067 205.979 1.00 0.00 35 PRO A O 18
ATOM 16808 N N . ARG C 3 5 ? -8.596 -15.173 205.195 1.00 0.00 36 ARG A N 18
ATOM 16809 C CA . ARG C 3 5 ? -8.578 -16.060 203.990 1.00 0.00 36 ARG A CA 18
ATOM 16810 C C . ARG C 3 5 ? -7.757 -15.403 202.884 1.00 0.00 36 ARG A C 18
ATOM 16811 O O . ARG C 3 5 ? -8.090 -14.338 202.405 1.00 0.00 36 ARG A O 18
ATOM 16832 N N . GLY C 3 6 ? -6.693 -16.029 202.459 1.00 0.00 37 GLY A N 18
ATOM 16833 C CA . GLY C 3 6 ? -5.887 -15.409 201.374 1.00 0.00 37 GLY A CA 18
ATOM 16834 C C . GLY C 3 6 ? -4.628 -16.230 201.067 1.00 0.00 37 GLY A C 18
ATOM 16835 O O . GLY C 3 6 ? -4.286 -17.178 201.749 1.00 0.00 37 GLY A O 18
ATOM 16839 N N . ARG C 3 7 ? -3.942 -15.850 200.020 1.00 0.00 38 ARG A N 18
ATOM 16840 C CA . ARG C 3 7 ? -2.699 -16.565 199.609 1.00 0.00 38 ARG A CA 18
ATOM 16841 C C . ARG C 3 7 ? -1.520 -16.021 200.441 1.00 0.00 38 ARG A C 18
ATOM 16842 O O . ARG C 3 7 ? -1.411 -14.827 200.627 1.00 0.00 38 ARG A O 18
ATOM 16863 N N . PRO C 3 8 ? -0.654 -16.865 200.961 1.00 0.00 39 PRO A N 18
ATOM 16864 C CA . PRO C 3 8 ? 0.486 -16.396 201.800 1.00 0.00 39 PRO A CA 18
ATOM 16865 C C . PRO C 3 8 ? 1.484 -15.562 200.991 1.00 0.00 39 PRO A C 18
ATOM 16866 O O . PRO C 3 8 ? 1.544 -15.651 199.781 1.00 0.00 39 PRO A O 18
ATOM 16877 N N . LYS C 3 9 ? 2.258 -14.747 201.652 1.00 0.00 40 LYS A N 18
ATOM 16878 C CA . LYS C 3 9 ? 3.253 -13.899 200.926 1.00 0.00 40 LYS A CA 18
ATOM 16879 C C . LYS C 3 9 ? 4.496 -14.712 200.574 1.00 0.00 40 LYS A C 18
ATOM 16880 O O . LYS C 3 9 ? 4.746 -15.762 201.121 1.00 0.00 40 LYS A O 18
ATOM 16899 N N . LYS C 3 10 ? 5.285 -14.217 199.659 1.00 0.00 41 LYS A N 18
ATOM 16900 C CA . LYS C 3 10 ? 6.524 -14.939 199.258 1.00 0.00 41 LYS A CA 18
ATOM 16901 C C . LYS C 3 10 ? 7.629 -14.649 200.279 1.00 0.00 41 LYS A C 18
ATOM 16902 O O . LYS C 3 10 ? 8.137 -15.540 200.929 1.00 0.00 41 LYS A O 18
ATOM 17681 N N . GLY C 3 1 ? -6.035 -13.986 216.103 1.00 0.00 32 GLY A N 19
ATOM 17682 C CA . GLY C 3 1 ? -5.261 -14.977 215.304 1.00 0.00 32 GLY A CA 19
ATOM 17683 C C . GLY C 3 1 ? -6.092 -15.397 214.090 1.00 0.00 32 GLY A C 19
ATOM 17684 O O . GLY C 3 1 ? -5.618 -16.081 213.209 1.00 0.00 32 GLY A O 19
ATOM 17688 N N . ARG C 3 2 ? -7.333 -14.994 214.028 1.00 0.00 33 ARG A N 19
ATOM 17689 C CA . ARG C 3 2 ? -8.178 -15.369 212.875 1.00 0.00 33 ARG A CA 19
ATOM 17690 C C . ARG C 3 2 ? -7.945 -14.375 211.750 1.00 0.00 33 ARG A C 19
ATOM 17691 O O . ARG C 3 2 ? -8.586 -13.359 211.677 1.00 0.00 33 ARG A O 19
ATOM 17712 N N . LYS C 3 3 ? -7.036 -14.655 210.864 1.00 0.00 34 LYS A N 19
ATOM 17713 C CA . LYS C 3 3 ? -6.764 -13.723 209.730 1.00 0.00 34 LYS A CA 19
ATOM 17714 C C . LYS C 3 3 ? -7.631 -14.122 208.512 1.00 0.00 34 LYS A C 19
ATOM 17715 O O . LYS C 3 3 ? -7.865 -15.289 208.289 1.00 0.00 34 LYS A O 19
ATOM 17734 N N . PRO C 3 4 ? -8.105 -13.173 207.724 1.00 0.00 35 PRO A N 19
ATOM 17735 C CA . PRO C 3 4 ? -8.950 -13.481 206.518 1.00 0.00 35 PRO A CA 19
ATOM 17736 C C . PRO C 3 4 ? -8.351 -14.587 205.629 1.00 0.00 35 PRO A C 19
ATOM 17737 O O . PRO C 3 4 ? -7.378 -15.227 205.966 1.00 0.00 35 PRO A O 19
ATOM 17748 N N . ARG C 3 5 ? -8.936 -14.798 204.488 1.00 0.00 36 ARG A N 19
ATOM 17749 C CA . ARG C 3 5 ? -8.423 -15.839 203.552 1.00 0.00 36 ARG A CA 19
ATOM 17750 C C . ARG C 3 5 ? -7.386 -15.191 202.632 1.00 0.00 36 ARG A C 19
ATOM 17751 O O . ARG C 3 5 ? -7.608 -14.119 202.103 1.00 0.00 36 ARG A O 19
ATOM 17772 N N . GLY C 3 6 ? -6.255 -15.807 202.430 1.00 0.00 37 GLY A N 19
ATOM 17773 C CA . GLY C 3 6 ? -5.256 -15.161 201.521 1.00 0.00 37 GLY A CA 19
ATOM 17774 C C . GLY C 3 6 ? -4.012 -16.047 201.347 1.00 0.00 37 GLY A C 19
ATOM 17775 O O . GLY C 3 6 ? -3.748 -16.936 202.131 1.00 0.00 37 GLY A O 19
ATOM 17779 N N . ARG C 3 7 ? -3.245 -15.792 200.314 1.00 0.00 38 ARG A N 19
ATOM 17780 C CA . ARG C 3 7 ? -2.009 -16.598 200.055 1.00 0.00 38 ARG A CA 19
ATOM 17781 C C . ARG C 3 7 ? -0.847 -16.007 200.879 1.00 0.00 38 ARG A C 19
ATOM 17782 O O . ARG C 3 7 ? -0.653 -14.810 200.880 1.00 0.00 38 ARG A O 19
ATOM 17803 N N . PRO C 3 8 ? -0.078 -16.803 201.579 1.00 0.00 39 PRO A N 19
ATOM 17804 C CA . PRO C 3 8 ? 1.062 -16.284 202.387 1.00 0.00 39 PRO A CA 19
ATOM 17805 C C . PRO C 3 8 ? 1.812 -15.148 201.671 1.00 0.00 39 PRO A C 19
ATOM 17806 O O . PRO C 3 8 ? 1.821 -15.061 200.456 1.00 0.00 39 PRO A O 19
ATOM 17817 N N . LYS C 3 9 ? 2.439 -14.284 202.425 1.00 0.00 40 LYS A N 19
ATOM 17818 C CA . LYS C 3 9 ? 3.193 -13.152 201.808 1.00 0.00 40 LYS A CA 19
ATOM 17819 C C . LYS C 3 9 ? 4.544 -13.673 201.295 1.00 0.00 40 LYS A C 19
ATOM 17820 O O . LYS C 3 9 ? 5.039 -14.689 201.731 1.00 0.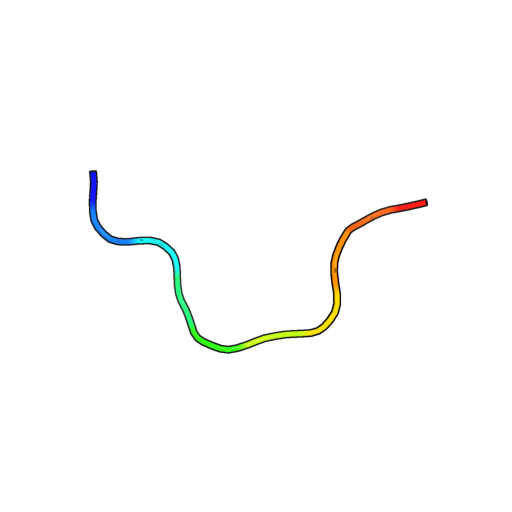00 40 LYS A O 19
ATOM 17839 N N . LYS C 3 10 ? 5.154 -12.982 200.386 1.00 0.00 41 LYS A N 19
ATOM 17840 C CA . LYS C 3 10 ? 6.471 -13.446 199.852 1.00 0.00 41 LYS A CA 19
ATOM 17841 C C . LYS C 3 10 ? 7.575 -13.059 200.837 1.00 0.00 41 LYS A C 19
ATOM 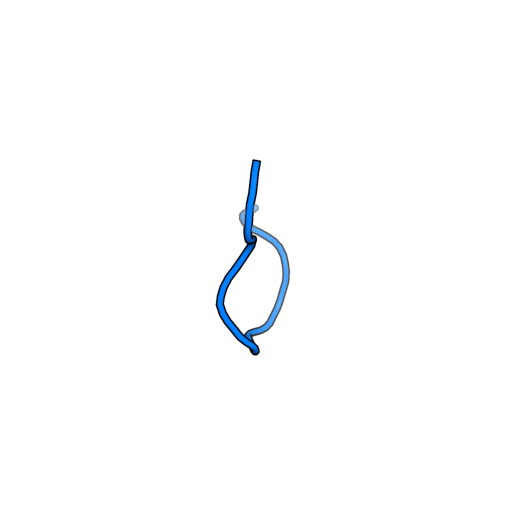17842 O O . LYS C 3 10 ? 8.137 -13.899 201.512 1.00 0.00 41 LYS A O 19
ATOM 18621 N N . GLY C 3 1 ? -3.504 -15.199 215.683 1.00 0.00 32 GLY A N 20
ATOM 18622 C CA . GLY C 3 1 ? -3.992 -14.029 214.899 1.00 0.00 32 GLY A CA 20
ATOM 18623 C C . GLY C 3 1 ? -5.159 -14.473 214.024 1.00 0.00 32 GLY A C 20
ATOM 18624 O O . GLY C 3 1 ? -5.189 -15.581 213.518 1.00 0.00 32 GLY A O 20
ATOM 18628 N N . ARG C 3 2 ? -6.125 -13.614 213.848 1.00 0.00 33 ARG A N 20
ATOM 18629 C CA . ARG C 3 2 ? -7.303 -13.987 213.024 1.00 0.00 33 ARG A CA 20
ATOM 18630 C C . ARG C 3 2 ? -7.015 -13.666 211.558 1.00 0.00 33 ARG A C 20
ATOM 18631 O O . ARG C 3 2 ? -7.304 -12.585 211.076 1.00 0.00 33 ARG A O 20
ATOM 18652 N N . LYS C 3 3 ? -6.432 -14.589 210.840 1.00 0.00 34 LYS A N 20
ATOM 18653 C CA . LYS C 3 3 ? -6.108 -14.323 209.407 1.00 0.00 34 LYS A CA 20
ATOM 18654 C C . LYS C 3 3 ? -7.345 -14.622 208.531 1.00 0.00 34 LYS A C 20
ATOM 18655 O O . LYS C 3 3 ? -8.030 -15.604 208.740 1.00 0.00 34 LYS A O 20
ATOM 18674 N N . PRO C 3 4 ? -7.629 -13.802 207.544 1.00 0.00 35 PRO A N 20
ATOM 18675 C CA . PRO C 3 4 ? -8.796 -14.025 206.637 1.00 0.00 35 PRO A CA 20
ATOM 18676 C C . PRO C 3 4 ? -8.487 -15.072 205.551 1.00 0.00 35 PRO A C 20
ATOM 18677 O O . PRO C 3 4 ? -7.566 -15.864 205.683 1.00 0.00 35 PRO A O 20
ATOM 18688 N N . ARG C 3 5 ? -9.231 -15.077 204.473 1.00 0.00 36 ARG A N 20
ATOM 18689 C CA . ARG C 3 5 ? -8.963 -16.055 203.382 1.00 0.00 36 ARG A CA 20
ATOM 18690 C C . ARG C 3 5 ? -7.953 -15.428 202.421 1.00 0.00 36 ARG A C 20
ATOM 18691 O O . ARG C 3 5 ? -8.140 -14.312 201.953 1.00 0.00 36 ARG A O 20
ATOM 18712 N N . GLY C 3 6 ? -6.882 -16.105 202.114 1.00 0.00 37 GLY A N 20
ATOM 18713 C CA . GLY C 3 6 ? -5.904 -15.478 201.188 1.00 0.00 37 GLY A CA 20
ATOM 18714 C C . GLY C 3 6 ? -4.764 -16.426 200.848 1.00 0.00 37 GLY A C 20
ATOM 18715 O O . GLY C 3 6 ? -4.595 -17.459 201.448 1.00 0.00 37 GLY A O 20
ATOM 18719 N N . ARG C 3 7 ? -3.980 -16.054 199.874 1.00 0.00 38 ARG A N 20
ATOM 18720 C CA . ARG C 3 7 ? -2.811 -16.890 199.447 1.00 0.00 38 ARG A CA 20
ATOM 18721 C C . ARG C 3 7 ? -1.578 -16.471 200.281 1.00 0.00 38 ARG A C 20
ATOM 18722 O O . ARG C 3 7 ? -1.348 -15.291 200.455 1.00 0.00 38 ARG A O 20
ATOM 18743 N N . PRO C 3 8 ? -0.793 -17.399 200.802 1.00 0.00 39 PRO A N 20
ATOM 18744 C CA . PRO C 3 8 ? 0.406 -17.054 201.635 1.00 0.00 39 PRO A CA 20
ATOM 18745 C C . PRO C 3 8 ? 1.246 -15.922 201.033 1.00 0.00 39 PRO A C 20
ATOM 18746 O O . PRO C 3 8 ? 1.430 -15.841 199.836 1.00 0.00 39 PRO A O 20
ATOM 18757 N N . LYS C 3 9 ? 1.749 -15.048 201.872 1.00 0.00 40 LYS A N 20
ATOM 18758 C CA . LYS C 3 9 ? 2.578 -13.912 201.378 1.00 0.00 40 LYS A CA 20
ATOM 18759 C C . LYS C 3 9 ? 3.994 -14.406 201.088 1.00 0.00 40 LYS A C 20
ATOM 18760 O O . LYS C 3 9 ? 4.423 -15.437 201.576 1.00 0.00 40 LYS A O 20
ATOM 18779 N N . LYS C 3 10 ? 4.723 -13.684 200.295 1.00 0.00 41 LYS A N 20
ATOM 18780 C CA . LYS C 3 10 ? 6.113 -14.108 199.968 1.00 0.00 41 LYS A CA 20
ATOM 18781 C C . LYS C 3 10 ? 7.063 -13.642 201.060 1.00 0.00 41 LYS A C 20
ATOM 18782 O O . LYS C 3 10 ? 7.308 -14.339 202.017 1.00 0.00 41 LYS A O 20
ATOM 19561 N N . GLY C 3 1 ? -5.603 -14.723 216.856 1.00 0.00 32 GLY A N 21
ATOM 19562 C CA . GLY C 3 1 ? -5.433 -16.139 216.415 1.00 0.00 32 GLY A CA 21
ATOM 19563 C C . GLY C 3 1 ? -6.276 -16.402 215.170 1.00 0.00 32 GLY A C 21
ATOM 19564 O O . GLY C 3 1 ? -6.071 -17.373 214.472 1.00 0.00 32 GLY A O 21
ATOM 19568 N N . ARG C 3 2 ? -7.212 -15.538 214.873 1.00 0.00 33 ARG A N 21
ATOM 19569 C CA . ARG C 3 2 ? -8.051 -15.733 213.658 1.00 0.00 33 ARG A CA 21
ATOM 19570 C C . ARG C 3 2 ? -7.362 -15.062 212.470 1.00 0.00 33 ARG A C 21
ATOM 19571 O O . ARG C 3 2 ? -7.302 -13.852 212.371 1.00 0.00 33 ARG A O 21
ATOM 19592 N N . LYS C 3 3 ? -6.832 -15.842 211.568 1.00 0.00 34 LYS A N 21
ATOM 19593 C CA . LYS C 3 3 ? -6.132 -15.262 210.382 1.00 0.00 34 LYS A CA 21
ATOM 19594 C C . LYS C 3 3 ? -7.112 -15.156 209.189 1.00 0.00 34 LYS A C 21
ATOM 19595 O O . LYS C 3 3 ? -7.634 -16.159 208.745 1.00 0.00 34 LYS A O 21
ATOM 19614 N N . PRO C 3 4 ? -7.366 -13.963 208.652 1.00 0.00 35 PRO A N 21
ATOM 19615 C CA . PRO C 3 4 ? -8.284 -13.802 207.485 1.00 0.00 35 PRO A CA 21
ATOM 19616 C C . PRO C 3 4 ? -7.998 -14.831 206.379 1.00 0.00 35 PRO A C 21
ATOM 19617 O O . PRO C 3 4 ? -7.065 -15.613 206.464 1.00 0.00 35 PRO A O 21
ATOM 19628 N N . ARG C 3 5 ? -8.776 -14.822 205.333 1.00 0.00 36 ARG A N 21
ATOM 19629 C CA . ARG C 3 5 ? -8.541 -15.789 204.220 1.00 0.00 36 ARG A CA 21
ATOM 19630 C C . ARG C 3 5 ? -7.571 -15.159 203.207 1.00 0.00 36 ARG A C 21
ATOM 19631 O O . ARG C 3 5 ? -7.830 -14.089 202.682 1.00 0.00 36 ARG A O 21
ATOM 19652 N N . GLY C 3 6 ? -6.459 -15.801 202.914 1.00 0.00 37 GLY A N 21
ATOM 19653 C CA . GLY C 3 6 ? -5.511 -15.193 201.925 1.00 0.00 37 GLY A CA 21
ATOM 19654 C C . GLY C 3 6 ? -4.342 -16.135 201.620 1.00 0.00 37 GLY A C 21
ATOM 19655 O O . GLY C 3 6 ? -4.119 -17.129 202.285 1.00 0.00 37 GLY A O 21
ATOM 19659 N N . ARG C 3 7 ? -3.588 -15.812 200.603 1.00 0.00 38 ARG A N 21
ATOM 19660 C CA . ARG C 3 7 ? -2.419 -16.654 200.222 1.00 0.00 38 ARG A CA 21
ATOM 19661 C C . ARG C 3 7 ? -1.178 -16.205 201.043 1.00 0.00 38 ARG A C 21
ATOM 19662 O O . ARG C 3 7 ? -0.905 -15.019 201.127 1.00 0.00 38 ARG A O 21
ATOM 19683 N N . PRO C 3 8 ? -0.422 -17.116 201.642 1.00 0.00 39 PRO A N 21
ATOM 19684 C CA . PRO C 3 8 ? 0.783 -16.743 202.446 1.00 0.00 39 PRO A CA 21
ATOM 19685 C C . PRO C 3 8 ? 1.669 -15.708 201.747 1.00 0.00 39 PRO A C 21
ATOM 19686 O O . PRO C 3 8 ? 1.639 -15.555 200.548 1.00 0.00 39 PRO A O 21
ATOM 19697 N N . LYS C 3 9 ? 2.460 -14.995 202.492 1.00 0.00 40 LYS A N 21
ATOM 19698 C CA . LYS C 3 9 ? 3.344 -13.972 201.857 1.00 0.00 40 LYS A CA 21
ATOM 19699 C C . LYS C 3 9 ? 4.576 -14.646 201.231 1.00 0.00 40 LYS A C 21
ATOM 19700 O O . LYS C 3 9 ? 4.980 -15.712 201.632 1.00 0.00 4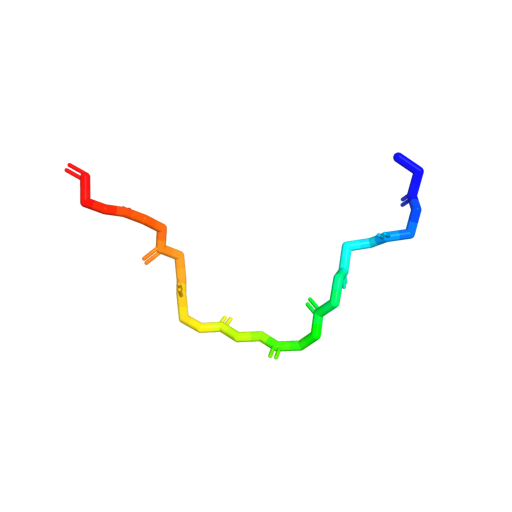0 LYS A O 21
ATOM 19719 N N . LYS C 3 10 ? 5.170 -14.030 200.248 1.00 0.00 41 LYS A N 21
ATOM 19720 C CA . LYS C 3 10 ? 6.375 -14.630 199.602 1.00 0.00 41 LYS A CA 21
ATOM 19721 C C . LYS C 3 10 ? 7.611 -14.314 200.445 1.00 0.00 41 LYS A C 21
ATOM 19722 O O . LYS C 3 10 ? 7.848 -14.919 201.471 1.00 0.00 41 LYS A O 21
ATOM 20501 N N . GLY C 3 1 ? -3.518 -16.218 217.170 1.00 0.00 32 GLY A N 22
ATOM 20502 C CA . GLY C 3 1 ? -3.741 -15.194 216.115 1.00 0.00 32 GLY A CA 22
ATOM 20503 C C . GLY C 3 1 ? -4.608 -15.784 215.004 1.00 0.00 32 GLY A C 22
ATOM 20504 O O . GLY C 3 1 ? -4.271 -16.788 214.409 1.00 0.00 32 GLY A O 22
ATOM 20508 N N . ARG C 3 2 ? -5.718 -15.166 214.709 1.00 0.00 33 ARG A N 22
ATOM 20509 C CA . ARG C 3 2 ? -6.597 -15.690 213.628 1.00 0.00 33 ARG A CA 22
ATOM 20510 C C . ARG C 3 2 ? -6.144 -15.117 212.274 1.00 0.00 33 ARG A C 22
ATOM 20511 O O . ARG C 3 2 ? -6.123 -13.922 212.070 1.00 0.00 33 ARG A O 22
ATOM 20532 N N . LYS C 3 3 ? -5.780 -15.966 211.343 1.00 0.00 34 LYS A N 22
ATOM 20533 C CA . LYS C 3 3 ? -5.336 -15.474 210.002 1.00 0.00 34 LYS A CA 22
ATOM 20534 C C . LYS C 3 3 ? -6.524 -15.571 209.018 1.00 0.00 34 LYS A C 22
ATOM 20535 O O . LYS C 3 3 ? -6.939 -16.662 208.683 1.00 0.00 34 LYS A O 22
ATOM 20554 N N . PRO C 3 4 ? -7.074 -14.461 208.550 1.00 0.00 35 PRO A N 22
ATOM 20555 C CA . PRO C 3 4 ? -8.228 -14.485 207.592 1.00 0.00 35 PRO A CA 22
ATOM 20556 C C . PRO C 3 4 ? -7.993 -15.428 206.394 1.00 0.00 35 PRO A C 22
ATOM 20557 O O . PRO C 3 4 ? -7.043 -16.184 206.354 1.00 0.00 35 PRO A O 22
ATOM 20568 N N . ARG C 3 5 ? -8.853 -15.376 205.409 1.00 0.00 36 ARG A N 22
ATOM 20569 C CA . ARG C 3 5 ? -8.678 -16.254 204.212 1.00 0.00 36 ARG A CA 22
ATOM 20570 C C . ARG C 3 5 ? -7.843 -15.513 203.176 1.00 0.00 36 ARG A C 22
ATOM 20571 O O . ARG C 3 5 ? -8.187 -14.428 202.762 1.00 0.00 36 ARG A O 22
ATOM 20592 N N . GLY C 3 6 ? -6.760 -16.081 202.737 1.00 0.00 37 GLY A N 22
ATOM 20593 C CA . GLY C 3 6 ? -5.947 -15.371 201.712 1.00 0.00 37 GLY A CA 22
ATOM 20594 C C . GLY C 3 6 ? -4.617 -16.088 201.519 1.00 0.00 37 GLY A C 22
ATOM 20595 O O . GLY C 3 6 ? -4.296 -17.028 202.213 1.00 0.00 37 GLY A O 22
ATOM 20599 N N . ARG C 3 7 ? -3.843 -15.652 200.563 1.00 0.00 38 ARG A N 22
ATOM 20600 C CA . ARG C 3 7 ? -2.526 -16.304 200.291 1.00 0.00 38 ARG A CA 22
ATOM 20601 C C . ARG C 3 7 ? -1.452 -15.687 201.216 1.00 0.00 38 ARG A C 22
ATOM 20602 O O . ARG C 3 7 ? -1.410 -14.483 201.386 1.00 0.00 38 ARG A O 22
ATOM 20623 N N . PRO C 3 8 ? -0.596 -16.483 201.824 1.00 0.00 39 PRO A N 22
ATOM 20624 C CA . PRO C 3 8 ? 0.456 -15.949 202.735 1.00 0.00 39 PRO A CA 22
ATOM 20625 C C . PRO C 3 8 ? 1.566 -15.219 201.976 1.00 0.00 39 PRO A C 22
ATOM 20626 O O . PRO C 3 8 ? 1.418 -14.862 200.826 1.00 0.00 39 PRO A O 22
ATOM 20637 N N . LYS C 3 9 ? 2.680 -15.001 202.620 1.00 0.00 40 LYS A N 22
ATOM 20638 C CA . LYS C 3 9 ? 3.810 -14.293 201.942 1.00 0.00 40 LYS A CA 22
ATOM 20639 C C . LYS C 3 9 ? 4.483 -15.242 200.951 1.00 0.00 40 LYS A C 22
ATOM 20640 O O . LYS C 3 9 ? 4.335 -16.445 201.043 1.00 0.00 40 LYS A O 22
ATOM 20659 N N . LYS C 3 10 ? 5.211 -14.722 199.998 1.00 0.00 41 LYS A N 22
ATOM 20660 C CA . LYS C 3 10 ? 5.868 -15.622 199.007 1.00 0.00 41 LYS A CA 22
ATOM 20661 C C . LYS C 3 10 ? 7.093 -16.265 199.652 1.00 0.00 41 LYS A C 22
ATOM 20662 O O . LYS C 3 10 ? 7.167 -16.400 200.857 1.00 0.00 41 LYS A O 22
ATOM 21441 N N . GLY C 3 1 ? -3.931 -15.613 216.636 1.00 0.00 32 GLY A N 23
ATOM 21442 C CA . GLY C 3 1 ? -3.177 -16.103 215.451 1.00 0.00 32 GLY A CA 23
ATOM 21443 C C . GLY C 3 1 ? -4.161 -16.523 214.363 1.00 0.00 32 GLY A C 23
ATOM 21444 O O . GLY C 3 1 ? -3.834 -17.303 213.494 1.00 0.00 32 GLY A O 23
ATOM 21448 N N . ARG C 3 2 ? -5.365 -16.005 214.403 1.00 0.00 33 ARG A N 23
ATOM 21449 C CA . ARG C 3 2 ? -6.378 -16.367 213.369 1.00 0.00 33 ARG A CA 23
ATOM 21450 C C . ARG C 3 2 ? -6.224 -15.429 212.167 1.00 0.00 33 ARG A C 23
ATOM 21451 O O . ARG C 3 2 ? -6.524 -14.250 212.240 1.00 0.00 33 ARG A O 23
ATOM 21472 N N . LYS C 3 3 ? -5.752 -15.941 211.060 1.00 0.00 34 LYS A N 23
ATOM 21473 C CA . LYS C 3 3 ? -5.563 -15.082 209.856 1.00 0.00 34 LYS A CA 23
ATOM 21474 C C . LYS C 3 3 ? -6.799 -15.188 208.932 1.00 0.00 34 LYS A C 23
ATOM 21475 O O . LYS C 3 3 ? -7.438 -16.219 208.862 1.00 0.00 34 LYS A O 23
ATOM 21494 N N . PRO C 3 4 ? -7.126 -14.141 208.215 1.00 0.00 35 PRO A N 23
ATOM 21495 C CA . PRO C 3 4 ? -8.293 -14.147 207.273 1.00 0.00 35 PRO A CA 23
ATOM 21496 C C . PRO C 3 4 ? -8.057 -15.059 206.065 1.00 0.00 35 PRO A C 23
ATOM 21497 O O . PRO C 3 4 ? -7.140 -15.851 206.048 1.00 0.00 35 PRO A O 23
ATOM 21508 N N . ARG C 3 5 ? -8.882 -14.946 205.060 1.00 0.00 36 ARG A N 23
ATOM 21509 C CA . ARG C 3 5 ? -8.723 -15.803 203.847 1.00 0.00 36 ARG A CA 23
ATOM 21510 C C . ARG C 3 5 ? -7.801 -15.085 202.854 1.00 0.00 36 ARG A C 23
ATOM 21511 O O . ARG C 3 5 ? -8.074 -13.978 202.442 1.00 0.00 36 ARG A O 23
ATOM 21532 N N . GLY C 3 6 ? -6.715 -15.700 202.460 1.00 0.00 37 GLY A N 23
ATOM 21533 C CA . GLY C 3 6 ? -5.798 -15.027 201.488 1.00 0.00 37 GLY A CA 23
ATOM 21534 C C . GLY C 3 6 ? -4.588 -15.909 201.189 1.00 0.00 37 GLY A C 23
ATOM 21535 O O . GLY C 3 6 ? -4.337 -16.887 201.861 1.00 0.00 37 GLY A O 23
ATOM 21539 N N . ARG C 3 7 ? -3.829 -15.550 200.184 1.00 0.00 38 ARG A N 23
ATOM 21540 C CA . ARG C 3 7 ? -2.621 -16.347 199.810 1.00 0.00 38 ARG A CA 23
ATOM 21541 C C . ARG C 3 7 ? -1.422 -15.878 200.659 1.00 0.00 38 ARG A C 23
ATOM 21542 O O . ARG C 3 7 ? -1.167 -14.693 200.747 1.00 0.00 38 ARG A O 23
ATOM 21563 N N . PRO C 3 8 ? -0.681 -16.781 201.281 1.00 0.00 39 PRO A N 23
ATOM 21564 C CA . PRO C 3 8 ? 0.498 -16.401 202.136 1.00 0.00 39 PRO A CA 23
ATOM 21565 C C . PRO C 3 8 ? 1.325 -15.239 201.549 1.00 0.00 39 PRO A C 23
ATOM 21566 O O . PRO C 3 8 ? 1.475 -15.107 200.346 1.00 0.00 39 PRO A O 23
ATOM 21577 N N . LYS C 3 9 ? 1.882 -14.402 202.387 1.00 0.00 40 LYS A N 23
ATOM 21578 C CA . LYS C 3 9 ? 2.701 -13.278 201.853 1.00 0.00 40 LYS A CA 23
ATOM 21579 C C . LYS C 3 9 ? 4.084 -13.809 201.485 1.00 0.00 40 LYS A C 23
ATOM 21580 O O . LYS C 3 9 ? 4.505 -14.846 201.957 1.00 0.00 40 LYS A O 23
ATOM 21599 N N . LYS C 3 10 ? 4.790 -13.121 200.634 1.00 0.00 41 LYS A N 23
ATOM 21600 C CA . LYS C 3 10 ? 6.144 -13.595 200.233 1.00 0.00 41 LYS A CA 23
ATOM 21601 C C . LYS C 3 10 ? 7.167 -13.174 201.294 1.00 0.00 41 LYS A C 23
ATOM 21602 O O . LYS C 3 10 ? 7.542 -13.950 202.156 1.00 0.00 41 LYS A O 23
ATOM 22381 N N . GLY C 3 1 ? -7.914 -14.522 218.010 1.00 0.00 32 GLY A N 24
ATOM 22382 C CA . GLY C 3 1 ? -6.751 -15.055 217.247 1.00 0.00 32 GLY A CA 24
ATOM 22383 C C . GLY C 3 1 ? -7.247 -15.684 215.935 1.00 0.00 32 GLY A C 24
ATOM 22384 O O . GLY C 3 1 ? -6.816 -16.754 215.550 1.00 0.00 32 GLY A O 24
ATOM 22388 N N . ARG C 3 2 ? -8.157 -15.033 215.249 1.00 0.00 33 ARG A N 24
ATOM 22389 C CA . ARG C 3 2 ? -8.693 -15.603 213.965 1.00 0.00 33 ARG A CA 24
ATOM 22390 C C . ARG C 3 2 ? -7.883 -15.083 212.777 1.00 0.00 33 ARG A C 24
ATOM 22391 O O . ARG C 3 2 ? -7.754 -13.894 212.570 1.00 0.00 33 ARG A O 24
ATOM 22412 N N . LYS C 3 3 ? -7.338 -15.965 211.979 1.00 0.00 34 LYS A N 24
ATOM 22413 C CA . LYS C 3 3 ? -6.542 -15.508 210.802 1.00 0.00 34 LYS A CA 24
ATOM 22414 C C . LYS C 3 3 ? -7.490 -15.272 209.603 1.00 0.00 34 LYS A C 24
ATOM 22415 O O . LYS C 3 3 ? -8.469 -15.976 209.443 1.00 0.00 34 LYS A O 24
ATOM 22434 N N . PRO C 3 4 ? -7.216 -14.295 208.763 1.00 0.00 35 PRO A N 24
ATOM 22435 C CA . PRO C 3 4 ? -8.076 -13.992 207.569 1.00 0.00 35 PRO A CA 24
ATOM 22436 C C . PRO C 3 4 ? -7.896 -15.015 206.437 1.00 0.00 35 PRO A C 24
ATOM 22437 O O . PRO C 3 4 ? -7.016 -15.851 206.478 1.00 0.00 35 PRO A O 24
ATOM 22448 N N . ARG C 3 5 ? -8.721 -14.941 205.420 1.00 0.00 36 ARG A N 24
ATOM 22449 C CA . ARG C 3 5 ? -8.597 -15.898 204.274 1.00 0.00 36 ARG A CA 24
ATOM 22450 C C . ARG C 3 5 ? -7.648 -15.292 203.238 1.00 0.00 36 ARG A C 24
ATOM 22451 O O . ARG C 3 5 ? -7.873 -14.205 202.752 1.00 0.00 36 ARG A O 24
ATOM 22472 N N . GLY C 3 6 ? -6.590 -15.969 202.880 1.00 0.00 37 GLY A N 24
ATOM 22473 C CA . GLY C 3 6 ? -5.679 -15.366 201.864 1.00 0.00 37 GLY A CA 24
ATOM 22474 C C . GLY C 3 6 ? -4.432 -16.228 201.634 1.00 0.00 37 GLY A C 24
ATOM 22475 O O . GLY C 3 6 ? -4.154 -17.163 202.360 1.00 0.00 37 GLY A O 24
ATOM 22479 N N . ARG C 3 7 ? -3.680 -15.904 200.612 1.00 0.00 38 ARG A N 24
ATOM 22480 C CA . ARG C 3 7 ? -2.442 -16.670 200.288 1.00 0.00 38 ARG A CA 24
ATOM 22481 C C . ARG C 3 7 ? -1.276 -16.088 201.120 1.00 0.00 38 ARG A C 24
ATOM 22482 O O . ARG C 3 7 ? -1.182 -14.888 201.273 1.00 0.00 38 ARG A O 24
ATOM 22503 N N . PRO C 3 8 ? -0.397 -16.908 201.666 1.00 0.00 39 PRO A N 24
ATOM 22504 C CA . PRO C 3 8 ? 0.742 -16.405 202.499 1.00 0.00 39 PRO A CA 24
ATOM 22505 C C . PRO C 3 8 ? 1.687 -15.502 201.696 1.00 0.00 39 PRO A C 24
ATOM 22506 O O . PRO C 3 8 ? 1.671 -15.490 200.483 1.00 0.00 39 PRO A O 24
ATOM 22517 N N . LYS C 3 9 ? 2.501 -14.732 202.363 1.00 0.00 40 LYS A N 24
ATOM 22518 C CA . LYS C 3 9 ? 3.425 -13.824 201.634 1.00 0.00 40 LYS A CA 24
ATOM 22519 C C . LYS C 3 9 ? 4.632 -14.616 201.103 1.00 0.00 40 LYS A C 24
ATOM 22520 O O . LYS C 3 9 ? 4.876 -15.739 201.506 1.00 0.00 40 LYS A O 24
ATOM 22539 N N . LYS C 3 10 ? 5.376 -14.036 200.189 1.00 0.00 41 LYS A N 24
ATOM 22540 C CA . LYS C 3 10 ? 6.562 -14.737 199.603 1.00 0.00 41 LYS A CA 24
ATOM 22541 C C . LYS C 3 10 ? 7.755 -14.631 200.560 1.00 0.00 41 LYS A C 24
ATOM 22542 O O . LYS C 3 10 ? 8.181 -13.552 200.922 1.00 0.00 41 LYS A O 24
ATOM 23321 N N . GLY C 3 1 ? -4.293 -13.240 217.328 1.00 0.00 32 GLY A N 25
ATOM 23322 C CA . GLY C 3 1 ? -5.328 -12.563 216.503 1.00 0.00 32 GLY A CA 25
ATOM 23323 C C . GLY C 3 1 ? -5.896 -13.540 215.474 1.00 0.00 32 GLY A C 25
ATOM 23324 O O . GLY C 3 1 ? -5.428 -14.650 215.327 1.00 0.00 32 GLY A O 25
ATOM 23328 N N . ARG C 3 2 ? -6.911 -13.120 214.766 1.00 0.00 33 ARG A N 25
ATOM 23329 C CA . ARG C 3 2 ? -7.535 -14.004 213.727 1.00 0.00 33 ARG A CA 25
ATOM 23330 C C . ARG C 3 2 ? -6.846 -13.753 212.382 1.00 0.00 33 ARG A C 25
ATOM 23331 O O . ARG C 3 2 ? -6.714 -12.633 211.948 1.00 0.00 33 ARG A O 25
ATOM 23352 N N . LYS C 3 3 ? -6.403 -14.784 211.723 1.00 0.00 34 LYS A N 25
ATOM 23353 C CA . LYS C 3 3 ? -5.709 -14.601 210.411 1.00 0.00 34 LYS A CA 25
ATOM 23354 C C . LYS C 3 3 ? -6.754 -14.526 209.278 1.00 0.00 34 LYS A C 25
ATOM 23355 O O . LYS C 3 3 ? -7.696 -15.295 209.263 1.00 0.00 34 LYS A O 25
ATOM 23374 N N . PRO C 3 4 ? -6.608 -13.624 208.332 1.00 0.00 35 PRO A N 25
ATOM 23375 C CA . PRO C 3 4 ? -7.589 -13.500 207.206 1.00 0.00 35 PRO A CA 25
ATOM 23376 C C . PRO C 3 4 ? -7.427 -14.610 206.156 1.00 0.00 35 PRO A C 25
ATOM 23377 O O . PRO C 3 4 ? -6.536 -15.442 206.237 1.00 0.00 35 PRO A O 25
ATOM 23388 N N . ARG C 3 5 ? -8.271 -14.619 205.153 1.00 0.00 36 ARG A N 25
ATOM 23389 C CA . ARG C 3 5 ? -8.158 -15.651 204.097 1.00 0.00 36 ARG A CA 25
ATOM 23390 C C . ARG C 3 5 ? -7.195 -15.130 203.049 1.00 0.00 36 ARG A C 25
ATOM 23391 O O . ARG C 3 5 ? -7.411 -14.085 202.479 1.00 0.00 36 ARG A O 25
ATOM 23412 N N . GLY C 3 6 ? -6.136 -15.821 202.781 1.00 0.00 37 GLY A N 25
ATOM 23413 C CA . GLY C 3 6 ? -5.197 -15.303 201.752 1.00 0.00 37 GLY A CA 25
ATOM 23414 C C . GLY C 3 6 ? -4.001 -16.240 201.563 1.00 0.00 37 GLY A C 25
ATOM 23415 O O . GLY C 3 6 ? -3.805 -17.199 202.281 1.00 0.00 37 GLY A O 25
ATOM 23419 N N . ARG C 3 7 ? -3.210 -15.948 200.573 1.00 0.00 38 ARG A N 25
ATOM 23420 C CA . ARG C 3 7 ? -1.994 -16.758 200.264 1.00 0.00 38 ARG A CA 25
ATOM 23421 C C . ARG C 3 7 ? -0.821 -16.220 201.117 1.00 0.00 38 ARG A C 25
ATOM 23422 O O . ARG C 3 7 ? -0.682 -15.020 201.272 1.00 0.00 38 ARG A O 25
ATOM 23443 N N . PRO C 3 8 ? 0.015 -17.074 201.676 1.00 0.00 39 PRO A N 25
ATOM 23444 C CA . PRO C 3 8 ? 1.176 -16.628 202.512 1.00 0.00 39 PRO A CA 25
ATOM 23445 C C . PRO C 3 8 ? 1.922 -15.430 201.912 1.00 0.00 39 PRO A C 25
ATOM 23446 O O . PRO C 3 8 ? 1.831 -15.133 200.736 1.00 0.00 39 PRO A O 25
ATOM 23457 N N . LYS C 3 9 ? 2.652 -14.739 202.737 1.00 0.00 40 LYS A N 25
ATOM 23458 C CA . LYS C 3 9 ? 3.420 -13.552 202.262 1.00 0.00 40 LYS A CA 25
ATOM 23459 C C . LYS C 3 9 ? 4.768 -13.993 201.665 1.00 0.00 40 LYS A C 25
ATOM 23460 O O . LYS C 3 9 ? 5.311 -15.016 202.038 1.00 0.00 40 LYS A O 25
ATOM 23479 N N . LYS C 3 10 ? 5.325 -13.231 200.743 1.00 0.00 41 LYS A N 25
ATOM 23480 C CA . LYS C 3 10 ? 6.642 -13.604 200.139 1.00 0.00 41 LYS A CA 25
ATOM 23481 C C . LYS C 3 10 ? 7.770 -13.173 201.070 1.00 0.00 41 LYS A C 25
ATOM 23482 O O . LYS C 3 10 ? 8.754 -13.862 201.213 1.00 0.00 41 LYS A O 25
ATOM 24261 N N . GLY C 3 1 ? -4.837 -12.446 216.684 1.00 0.00 32 GLY A N 26
ATOM 24262 C CA . GLY C 3 1 ? -4.781 -11.987 215.270 1.00 0.00 32 GLY A CA 26
ATOM 24263 C C . GLY C 3 1 ? -5.404 -13.048 214.363 1.00 0.00 32 GLY A C 26
ATOM 24264 O O . GLY C 3 1 ? -4.796 -14.063 214.093 1.00 0.00 32 GLY A O 26
ATOM 24268 N N . ARG C 3 2 ? -6.608 -12.818 213.894 1.00 0.00 33 ARG A N 26
ATOM 24269 C CA . ARG C 3 2 ? -7.278 -13.805 212.987 1.00 0.00 33 ARG A CA 26
ATOM 24270 C C . ARG C 3 2 ? -6.904 -13.481 211.541 1.00 0.00 33 ARG A C 26
ATOM 24271 O O . ARG C 3 2 ? -7.032 -12.367 211.094 1.00 0.00 33 ARG A O 26
ATOM 24292 N N . LYS C 3 3 ? -6.448 -14.448 210.803 1.00 0.00 34 LYS A N 26
ATOM 24293 C CA . LYS C 3 3 ? -6.064 -14.199 209.378 1.00 0.00 34 LYS A CA 26
ATOM 24294 C C . LYS C 3 3 ? -7.259 -14.509 208.451 1.00 0.00 34 LYS A C 26
ATOM 24295 O O . LYS C 3 3 ? -7.637 -15.656 208.308 1.00 0.00 34 LYS A O 26
ATOM 24314 N N . PRO C 3 4 ? -7.854 -13.518 207.804 1.00 0.00 35 PRO A N 26
ATOM 24315 C CA . PRO C 3 4 ? -9.001 -13.766 206.871 1.00 0.00 35 PRO A CA 26
ATOM 24316 C C . PRO C 3 4 ? -8.674 -14.835 205.822 1.00 0.00 35 PRO A C 26
ATOM 24317 O O . PRO C 3 4 ? -7.743 -15.597 205.965 1.00 0.00 35 PRO A O 26
ATOM 24328 N N . ARG C 3 5 ? -9.432 -14.890 204.760 1.00 0.00 36 ARG A N 26
ATOM 24329 C CA . ARG C 3 5 ? -9.159 -15.912 203.691 1.00 0.00 36 ARG A CA 26
ATOM 24330 C C . ARG C 3 5 ? -8.225 -15.329 202.620 1.00 0.00 36 ARG A C 26
ATOM 24331 O O . ARG C 3 5 ? -8.537 -14.342 201.991 1.00 0.00 36 ARG A O 26
ATOM 24352 N N . GLY C 3 6 ? -7.092 -15.935 202.375 1.00 0.00 37 GLY A N 26
ATOM 24353 C CA . GLY C 3 6 ? -6.191 -15.384 201.313 1.00 0.00 37 GLY A CA 26
ATOM 24354 C C . GLY C 3 6 ? -5.004 -16.319 201.068 1.00 0.00 37 GLY A C 26
ATOM 24355 O O . GLY C 3 6 ? -4.774 -17.272 201.788 1.00 0.00 37 GLY A O 26
ATOM 24359 N N . ARG C 3 7 ? -4.226 -16.025 200.062 1.00 0.00 38 ARG A N 26
ATOM 24360 C CA . ARG C 3 7 ? -3.045 -16.870 199.758 1.00 0.00 38 ARG A CA 26
ATOM 24361 C C . ARG C 3 7 ? -1.853 -16.371 200.597 1.00 0.00 38 ARG A C 26
ATOM 24362 O O . ARG C 3 7 ? -1.499 -15.215 200.501 1.00 0.00 38 ARG A O 26
ATOM 24383 N N . PRO C 3 8 ? -1.229 -17.205 201.412 1.00 0.00 39 PRO A N 26
ATOM 24384 C CA . PRO C 3 8 ? -0.065 -16.779 202.249 1.00 0.00 39 PRO A CA 26
ATOM 24385 C C . PRO C 3 8 ? 0.916 -15.877 201.480 1.00 0.00 39 PRO A C 26
ATOM 24386 O O . PRO C 3 8 ? 0.889 -15.810 200.266 1.00 0.00 39 PRO A O 26
ATOM 24397 N N . LYS C 3 9 ? 1.805 -15.203 202.175 1.00 0.00 40 LYS A N 26
ATOM 24398 C CA . LYS C 3 9 ? 2.795 -14.338 201.472 1.00 0.00 40 LYS A CA 26
ATOM 24399 C C . LYS C 3 9 ? 3.871 -15.238 200.864 1.00 0.00 40 LYS A C 26
ATOM 24400 O O . LYS C 3 9 ? 3.819 -16.451 200.974 1.00 0.00 40 LYS A O 26
ATOM 24419 N N . LYS C 3 10 ? 4.844 -14.657 200.216 1.00 0.00 41 LYS A N 26
ATOM 24420 C CA . LYS C 3 10 ? 5.921 -15.478 199.601 1.00 0.00 41 LYS A CA 26
ATOM 24421 C C . LYS C 3 10 ? 6.908 -15.912 200.683 1.00 0.00 41 LYS A C 26
ATOM 24422 O O . LYS C 3 10 ? 6.950 -17.053 201.082 1.00 0.00 41 LYS A O 26
ATOM 25201 N N . GLY C 3 1 ? -5.718 -16.201 217.007 1.00 0.00 32 GLY A N 27
ATOM 25202 C CA . GLY C 3 1 ? -5.038 -15.718 215.774 1.00 0.00 32 GLY A CA 27
ATOM 25203 C C . GLY C 3 1 ? -5.979 -15.866 214.584 1.00 0.00 32 GLY A C 27
ATOM 25204 O O . GLY C 3 1 ? -5.913 -16.829 213.848 1.00 0.00 32 GLY A O 27
ATOM 25208 N N . ARG C 3 2 ? -6.860 -14.923 214.390 1.00 0.00 33 ARG A N 27
ATOM 25209 C CA . ARG C 3 2 ? -7.808 -15.021 213.248 1.00 0.00 33 ARG A CA 27
ATOM 25210 C C . ARG C 3 2 ? -7.183 -14.387 212.001 1.00 0.00 33 ARG A C 27
ATOM 25211 O O . ARG C 3 2 ? -7.106 -13.180 211.871 1.00 0.00 33 ARG A O 27
ATOM 25232 N N . LYS C 3 3 ? -6.747 -15.196 211.075 1.00 0.00 34 LYS A N 27
ATOM 25233 C CA . LYS C 3 3 ? -6.143 -14.650 209.824 1.00 0.00 34 LYS A CA 27
ATOM 25234 C C . LYS C 3 3 ? -7.224 -14.579 208.737 1.00 0.00 34 LYS A C 27
ATOM 25235 O O . LYS C 3 3 ? -8.132 -15.392 208.728 1.00 0.00 34 LYS A O 27
ATOM 25254 N N . PRO C 3 4 ? -7.144 -13.630 207.822 1.00 0.00 35 PRO A N 27
ATOM 25255 C CA . PRO C 3 4 ? -8.156 -13.500 206.726 1.00 0.00 35 PRO A CA 27
ATOM 25256 C C . PRO C 3 4 ? -8.033 -14.627 205.691 1.00 0.00 35 PRO A C 27
ATOM 25257 O O . PRO C 3 4 ? -7.162 -15.472 205.768 1.00 0.00 35 PRO A O 27
ATOM 25268 N N . ARG C 3 5 ? -8.904 -14.636 204.729 1.00 0.00 36 ARG A N 27
ATOM 25269 C CA . ARG C 3 5 ? -8.861 -15.690 203.675 1.00 0.00 36 ARG A CA 27
ATOM 25270 C C . ARG C 3 5 ? -8.030 -15.170 202.507 1.00 0.00 36 ARG A C 27
ATOM 25271 O O . ARG C 3 5 ? -8.356 -14.165 201.916 1.00 0.00 36 ARG A O 27
ATOM 25292 N N . GLY C 3 6 ? -6.960 -15.829 202.170 1.00 0.00 37 GLY A N 27
ATOM 25293 C CA . GLY C 3 6 ? -6.125 -15.330 201.034 1.00 0.00 37 GLY A CA 27
ATOM 25294 C C . GLY C 3 6 ? -4.961 -16.281 200.765 1.00 0.00 37 GLY A C 27
ATOM 25295 O O . GLY C 3 6 ? -4.759 -17.254 201.457 1.00 0.00 37 GLY A O 27
ATOM 25299 N N . ARG C 3 7 ? -4.188 -15.995 199.751 1.00 0.00 38 ARG A N 27
ATOM 25300 C CA . ARG C 3 7 ? -3.023 -16.865 199.425 1.00 0.00 38 ARG A CA 27
ATOM 25301 C C . ARG C 3 7 ? -1.808 -16.381 200.246 1.00 0.00 38 ARG A C 27
ATOM 25302 O O . ARG C 3 7 ? -1.537 -15.204 200.282 1.00 0.00 38 ARG A O 27
ATOM 25323 N N . PRO C 3 8 ? -1.086 -17.249 200.911 1.00 0.00 39 PRO A N 27
ATOM 25324 C CA . PRO C 3 8 ? 0.081 -16.834 201.734 1.00 0.00 39 PRO A CA 27
ATOM 25325 C C . PRO C 3 8 ? 0.917 -15.747 201.042 1.00 0.00 39 PRO A C 27
ATOM 25326 O O . PRO C 3 8 ? 1.047 -15.724 199.831 1.00 0.00 39 PRO A O 27
ATOM 25337 N N . LYS C 3 9 ? 1.498 -14.843 201.799 1.00 0.00 40 LYS A N 27
ATOM 25338 C CA . LYS C 3 9 ? 2.319 -13.766 201.160 1.00 0.00 40 LYS A CA 27
ATOM 25339 C C . LYS C 3 9 ? 3.718 -14.301 200.894 1.00 0.00 40 LYS A C 27
ATOM 25340 O O . LYS C 3 9 ? 4.361 -14.835 201.767 1.00 0.00 40 LYS A O 27
ATOM 25359 N N . LYS C 3 10 ? 4.198 -14.153 199.696 1.00 0.00 41 LYS A N 27
ATOM 25360 C CA . LYS C 3 10 ? 5.564 -14.646 199.369 1.00 0.00 41 LYS A CA 27
ATOM 25361 C C . LYS C 3 10 ? 6.596 -13.574 199.754 1.00 0.00 41 LYS A C 27
ATOM 25362 O O . LYS C 3 10 ? 7.042 -12.792 198.936 1.00 0.00 41 LYS A O 27
ATOM 26141 N N . GLY C 3 1 ? -2.917 -17.337 215.462 1.00 0.00 32 GLY A N 28
ATOM 26142 C CA . GLY C 3 1 ? -2.478 -17.526 214.048 1.00 0.00 32 GLY A CA 28
ATOM 26143 C C . GLY C 3 1 ? -3.706 -17.637 213.140 1.00 0.00 32 GLY A C 28
ATOM 26144 O O . GLY C 3 1 ? -3.689 -18.335 212.144 1.00 0.00 32 GLY A O 28
ATOM 26148 N N . ARG C 3 2 ? -4.770 -16.935 213.467 1.00 0.00 33 ARG A N 28
ATOM 26149 C CA . ARG C 3 2 ? -6.004 -16.981 212.614 1.00 0.00 33 ARG A CA 28
ATOM 26150 C C . ARG C 3 2 ? -5.882 -15.938 211.495 1.00 0.00 33 ARG A C 28
ATOM 26151 O O . ARG C 3 2 ? -6.245 -14.786 211.651 1.00 0.00 33 ARG A O 28
ATOM 26172 N N . LYS C 3 3 ? -5.382 -16.334 210.356 1.00 0.00 34 LYS A N 28
ATOM 26173 C CA . LYS C 3 3 ? -5.237 -15.373 209.223 1.00 0.00 34 LYS A CA 28
ATOM 26174 C C . LYS C 3 3 ? -6.500 -15.435 208.352 1.00 0.00 34 LYS A C 28
ATOM 26175 O O . LYS C 3 3 ? -7.154 -16.460 208.288 1.00 0.00 34 LYS A O 28
ATOM 26194 N N . PRO C 3 4 ? -6.848 -14.363 207.677 1.00 0.00 35 PRO A N 28
ATOM 26195 C CA . PRO C 3 4 ? -8.055 -14.338 206.796 1.00 0.00 35 PRO A CA 28
ATOM 26196 C C . PRO C 3 4 ? -7.904 -15.301 205.609 1.00 0.00 35 PRO A C 28
ATOM 26197 O O . PRO C 3 4 ? -6.983 -16.089 205.555 1.00 0.00 35 PRO A O 28
ATOM 26208 N N . ARG C 3 5 ? -8.790 -15.234 204.656 1.00 0.00 36 ARG A N 28
ATOM 26209 C CA . ARG C 3 5 ? -8.679 -16.139 203.474 1.00 0.00 36 ARG A CA 28
ATOM 26210 C C . ARG C 3 5 ? -7.792 -15.475 202.419 1.00 0.00 36 ARG A C 28
ATOM 26211 O O . ARG C 3 5 ? -8.077 -14.386 201.951 1.00 0.00 36 ARG A O 28
ATOM 26232 N N . GLY C 3 6 ? -6.723 -16.116 202.023 1.00 0.00 37 GLY A N 28
ATOM 26233 C CA . GLY C 3 6 ? -5.854 -15.493 200.980 1.00 0.00 37 GLY A CA 28
ATOM 26234 C C . GLY C 3 6 ? -4.623 -16.357 200.680 1.00 0.00 37 GLY A C 28
ATOM 26235 O O . GLY C 3 6 ? -4.386 -17.371 201.309 1.00 0.00 37 GLY A O 28
ATOM 26239 N N . ARG C 3 7 ? -3.847 -15.961 199.700 1.00 0.00 38 ARG A N 28
ATOM 26240 C CA . ARG C 3 7 ? -2.642 -16.741 199.318 1.00 0.00 38 ARG A CA 28
ATOM 26241 C C . ARG C 3 7 ? -1.466 -16.359 200.249 1.00 0.00 38 ARG A C 28
ATOM 26242 O O . ARG C 3 7 ? -1.229 -15.190 200.479 1.00 0.00 38 ARG A O 28
ATOM 26263 N N . PRO C 3 8 ? -0.728 -17.318 200.781 1.00 0.00 39 PRO A N 28
ATOM 26264 C CA . PRO C 3 8 ? 0.425 -17.029 201.692 1.00 0.00 39 PRO A CA 28
ATOM 26265 C C . PRO C 3 8 ? 1.295 -15.852 201.191 1.00 0.00 39 PRO A C 28
ATOM 26266 O O . PRO C 3 8 ? 1.370 -15.592 200.006 1.00 0.00 39 PRO A O 28
ATOM 26277 N N . LYS C 3 9 ? 1.958 -15.148 202.081 1.00 0.00 40 LYS A N 28
ATOM 26278 C CA . LYS C 3 9 ? 2.827 -14.003 201.642 1.00 0.00 40 LYS A CA 28
ATOM 26279 C C . LYS C 3 9 ? 4.192 -14.534 201.198 1.00 0.00 40 LYS A C 28
ATOM 26280 O O . LYS C 3 9 ? 4.603 -15.609 201.589 1.00 0.00 40 LYS A O 28
ATOM 26299 N N . LYS C 3 10 ? 4.905 -13.789 200.392 1.00 0.00 41 LYS A N 28
ATOM 26300 C CA . LYS C 3 10 ? 6.244 -14.256 199.928 1.00 0.00 41 LYS A CA 28
ATOM 26301 C C . LYS C 3 10 ? 7.277 -13.968 201.016 1.00 0.00 41 LYS A C 28
ATOM 26302 O O . LYS C 3 10 ? 6.994 -13.292 201.981 1.00 0.00 41 LYS A O 28
ATOM 27081 N N . GLY C 3 1 ? -6.054 -16.745 217.018 1.00 0.00 32 GLY A N 29
ATOM 27082 C CA . GLY C 3 1 ? -5.534 -17.759 216.058 1.00 0.00 32 GLY A CA 29
ATOM 27083 C C . GLY C 3 1 ? -6.346 -17.691 214.774 1.00 0.00 32 GLY A C 29
ATOM 27084 O O . GLY C 3 1 ? -6.197 -18.513 213.899 1.00 0.00 32 GLY A O 29
ATOM 27088 N N . ARG C 3 2 ? -7.222 -16.732 214.659 1.00 0.00 33 ARG A N 29
ATOM 27089 C CA . ARG C 3 2 ? -8.067 -16.618 213.428 1.00 0.00 33 ARG A CA 29
ATOM 27090 C C . ARG C 3 2 ? -7.378 -15.726 212.400 1.00 0.00 33 ARG A C 29
ATOM 27091 O O . ARG C 3 2 ? -7.498 -14.516 212.448 1.00 0.00 33 ARG A O 29
ATOM 27112 N N . LYS C 3 3 ? -6.666 -16.292 211.463 1.00 0.00 34 LYS A N 29
ATOM 27113 C CA . LYS C 3 3 ? -5.983 -15.455 210.432 1.00 0.00 34 LYS A CA 29
ATOM 27114 C C . LYS C 3 3 ? -6.930 -15.239 209.228 1.00 0.00 34 LYS A C 29
ATOM 27115 O O . LYS C 3 3 ? -7.454 -16.188 208.678 1.00 0.00 34 LYS A O 29
ATOM 27134 N N . PRO C 3 4 ? -7.138 -14.010 208.798 1.00 0.00 35 PRO A N 29
ATOM 27135 C CA . PRO C 3 4 ? -8.009 -13.715 207.627 1.00 0.00 35 PRO A CA 29
ATOM 27136 C C . PRO C 3 4 ? -7.823 -14.717 206.478 1.00 0.00 35 PRO A C 29
ATOM 27137 O O . PRO C 3 4 ? -6.890 -15.506 206.463 1.00 0.00 35 PRO A O 29
ATOM 27148 N N . ARG C 3 5 ? -8.694 -14.670 205.506 1.00 0.00 36 ARG A N 29
ATOM 27149 C CA . ARG C 3 5 ? -8.580 -15.600 204.339 1.00 0.00 36 ARG A CA 29
ATOM 27150 C C . ARG C 3 5 ? -7.673 -14.965 203.276 1.00 0.00 36 ARG A C 29
ATOM 27151 O O . ARG C 3 5 ? -7.941 -13.886 202.790 1.00 0.00 36 ARG A O 29
ATOM 27172 N N . GLY C 3 6 ? -6.611 -15.631 202.890 1.00 0.00 37 GLY A N 29
ATOM 27173 C CA . GLY C 3 6 ? -5.725 -15.039 201.843 1.00 0.00 37 GLY A CA 29
ATOM 27174 C C . GLY C 3 6 ? -4.530 -15.965 201.523 1.00 0.00 37 GLY A C 29
ATOM 27175 O O . GLY C 3 6 ? -4.322 -16.987 202.149 1.00 0.00 37 GLY A O 29
ATOM 27179 N N . ARG C 3 7 ? -3.737 -15.590 200.546 1.00 0.00 38 ARG A N 29
ATOM 27180 C CA . ARG C 3 7 ? -2.545 -16.410 200.166 1.00 0.00 38 ARG A CA 29
ATOM 27181 C C . ARG C 3 7 ? -1.347 -16.005 201.053 1.00 0.00 38 ARG A C 29
ATOM 27182 O O . ARG C 3 7 ? -1.104 -14.826 201.236 1.00 0.00 38 ARG A O 29
ATOM 27203 N N . PRO C 3 8 ? -0.604 -16.953 201.616 1.00 0.00 39 PRO A N 29
ATOM 27204 C CA . PRO C 3 8 ? 0.560 -16.627 202.487 1.00 0.00 39 PRO A CA 29
ATOM 27205 C C . PRO C 3 8 ? 1.428 -15.520 201.870 1.00 0.00 39 PRO A C 29
ATOM 27206 O O . PRO C 3 8 ? 1.438 -15.331 200.669 1.00 0.00 39 PRO A O 29
ATOM 27217 N N . LYS C 3 9 ? 2.158 -14.793 202.680 1.00 0.00 40 LYS A N 29
ATOM 27218 C CA . LYS C 3 9 ? 3.035 -13.701 202.129 1.00 0.00 40 LYS A CA 29
ATOM 27219 C C . LYS C 3 9 ? 4.317 -14.317 201.564 1.00 0.00 40 LYS A C 29
ATOM 27220 O O . LYS C 3 9 ? 4.673 -15.434 201.883 1.00 0.00 40 LYS A O 29
ATOM 27239 N N . LYS C 3 10 ? 5.007 -13.592 200.714 1.00 0.00 41 LYS A N 29
ATOM 27240 C CA . LYS C 3 10 ? 6.269 -14.123 200.118 1.00 0.00 41 LYS A CA 29
ATOM 27241 C C . LYS C 3 10 ? 7.429 -13.931 201.114 1.00 0.00 41 LYS A C 29
ATOM 27242 O O . LYS C 3 10 ? 8.039 -12.878 201.187 1.00 0.00 41 LYS A O 29
ATOM 28021 N N . GLY C 3 1 ? -2.992 -13.365 216.121 1.00 0.00 32 GLY A N 30
ATOM 28022 C CA . GLY C 3 1 ? -2.443 -14.721 215.860 1.00 0.00 32 GLY A CA 30
ATOM 28023 C C . GLY C 3 1 ? -3.306 -15.438 214.818 1.00 0.00 32 GLY A C 30
ATOM 28024 O O . GLY C 3 1 ? -2.858 -16.363 214.169 1.00 0.00 32 GLY A O 30
ATOM 28028 N N . ARG C 3 2 ? -4.539 -15.023 214.653 1.00 0.00 33 ARG A N 30
ATOM 28029 C CA . ARG C 3 2 ? -5.430 -15.685 213.656 1.00 0.00 33 ARG A CA 30
ATOM 28030 C C . ARG C 3 2 ? -5.301 -14.968 212.311 1.00 0.00 33 ARG A C 30
ATOM 28031 O O . ARG C 3 2 ? -5.420 -13.762 212.225 1.00 0.00 33 ARG A O 30
ATOM 28052 N N . LYS C 3 3 ? -5.069 -15.706 211.260 1.00 0.00 34 LYS A N 30
ATOM 28053 C CA . LYS C 3 3 ? -4.944 -15.088 209.906 1.00 0.00 34 LYS A CA 30
ATOM 28054 C C . LYS C 3 3 ? -6.319 -15.090 209.222 1.00 0.00 34 LYS A C 30
ATOM 28055 O O . LYS C 3 3 ? -7.092 -16.002 209.420 1.00 0.00 34 LYS A O 30
ATOM 28074 N N . PRO C 3 4 ? -6.626 -14.093 208.417 1.00 0.00 35 PRO A N 30
ATOM 28075 C CA . PRO C 3 4 ? -7.933 -14.025 207.701 1.00 0.00 35 PRO A CA 30
ATOM 28076 C C . PRO C 3 4 ? -7.956 -14.948 206.483 1.00 0.00 35 PRO A C 30
ATOM 28077 O O . PRO C 3 4 ? -7.143 -15.843 206.351 1.00 0.00 35 PRO A O 30
ATOM 28088 N N . ARG C 3 5 ? -8.878 -14.733 205.589 1.00 0.00 36 ARG A N 30
ATOM 28089 C CA . ARG C 3 5 ? -8.952 -15.590 204.373 1.00 0.00 36 ARG A CA 30
ATOM 28090 C C . ARG C 3 5 ? -8.092 -14.976 203.264 1.00 0.00 36 ARG A C 30
ATOM 28091 O O . ARG C 3 5 ? -8.244 -13.817 202.928 1.00 0.00 36 ARG A O 30
ATOM 28112 N N . GLY C 3 6 ? -7.199 -15.733 202.680 1.00 0.00 37 GLY A N 30
ATOM 28113 C CA . GLY C 3 6 ? -6.365 -15.157 201.583 1.00 0.00 37 GLY A CA 30
ATOM 28114 C C . GLY C 3 6 ? -5.169 -16.054 201.276 1.00 0.00 37 GLY A C 30
ATOM 28115 O O . GLY C 3 6 ? -4.996 -17.114 201.846 1.00 0.00 37 GLY A O 30
ATOM 28119 N N . ARG C 3 7 ? -4.351 -15.621 200.355 1.00 0.00 38 ARG A N 30
ATOM 28120 C CA . ARG C 3 7 ? -3.153 -16.410 199.951 1.00 0.00 38 ARG A CA 30
ATOM 28121 C C . ARG C 3 7 ? -1.985 -16.115 200.924 1.00 0.00 38 ARG A C 30
ATOM 28122 O O . ARG C 3 7 ? -1.741 -14.971 201.251 1.00 0.00 38 ARG A O 30
ATOM 28143 N N . PRO C 3 8 ? -1.251 -17.113 201.379 1.00 0.00 39 PRO A N 30
ATOM 28144 C CA . PRO C 3 8 ? -0.093 -16.899 202.309 1.00 0.00 39 PRO A CA 30
ATOM 28145 C C . PRO C 3 8 ? 0.736 -15.653 201.956 1.00 0.00 39 PRO A C 30
ATOM 28146 O O . PRO C 3 8 ? 0.752 -15.211 200.823 1.00 0.00 39 PRO A O 30
ATOM 28157 N N . LYS C 3 9 ? 1.435 -15.094 202.914 1.00 0.00 40 LYS A N 30
ATOM 28158 C CA . LYS C 3 9 ? 2.273 -13.887 202.634 1.00 0.00 40 LYS A CA 30
ATOM 28159 C C . LYS C 3 9 ? 3.605 -14.332 202.006 1.00 0.00 40 LYS A C 30
ATOM 28160 O O . LYS C 3 9 ? 3.928 -15.501 201.976 1.00 0.00 40 LYS A O 30
ATOM 28179 N N . LYS C 3 10 ? 4.375 -13.404 201.507 1.00 0.00 41 LYS A N 30
ATOM 28180 C CA . LYS C 3 10 ? 5.683 -13.757 200.878 1.00 0.00 41 LYS A CA 30
ATOM 28181 C C . LYS C 3 10 ? 6.745 -13.945 201.971 1.00 0.00 41 LYS A C 30
ATOM 28182 O O . LYS C 3 10 ? 7.057 -15.050 202.357 1.00 0.00 41 LYS A O 30
ATOM 28961 N N . GLY C 3 1 ? -3.469 -14.676 217.167 1.00 0.00 32 GLY A N 31
ATOM 28962 C CA . GLY C 3 1 ? -3.148 -14.155 215.811 1.00 0.00 32 GLY A CA 31
ATOM 28963 C C . GLY C 3 1 ? -4.011 -14.872 214.768 1.00 0.00 32 GLY A C 31
ATOM 28964 O O . GLY C 3 1 ? -3.592 -15.847 214.177 1.00 0.00 32 GLY A O 31
ATOM 28968 N N . ARG C 3 2 ? -5.213 -14.404 214.529 1.00 0.00 33 ARG A N 31
ATOM 28969 C CA . ARG C 3 2 ? -6.088 -15.077 213.516 1.00 0.00 33 ARG A CA 31
ATOM 28970 C C . ARG C 3 2 ? -5.775 -14.510 212.139 1.00 0.00 33 ARG A C 31
ATOM 28971 O O . ARG C 3 2 ? -5.922 -13.329 211.894 1.00 0.00 33 ARG A O 31
ATOM 28992 N N . LYS C 3 3 ? -5.332 -15.337 211.234 1.00 0.00 34 LYS A N 31
ATOM 28993 C CA . LYS C 3 3 ? -4.999 -14.832 209.873 1.00 0.00 34 LYS A CA 31
ATOM 28994 C C . LYS C 3 3 ? -6.243 -14.918 208.980 1.00 0.00 34 LYS A C 31
ATOM 28995 O O . LYS C 3 3 ? -6.968 -15.891 209.045 1.00 0.00 34 LYS A O 31
ATOM 29014 N N . PRO C 3 4 ? -6.492 -13.933 208.141 1.00 0.00 35 PRO A N 31
ATOM 29015 C CA . PRO C 3 4 ? -7.674 -13.955 207.236 1.00 0.00 35 PRO A CA 31
ATOM 29016 C C . PRO C 3 4 ? -7.489 -14.946 206.083 1.00 0.00 35 PRO A C 31
ATOM 29017 O O . PRO C 3 4 ? -6.503 -15.653 206.011 1.00 0.00 35 PRO A O 31
ATOM 29028 N N . ARG C 3 5 ? -8.436 -14.994 205.183 1.00 0.00 36 ARG A N 31
ATOM 29029 C CA . ARG C 3 5 ? -8.339 -15.934 204.028 1.00 0.00 36 ARG A CA 31
ATOM 29030 C C . ARG C 3 5 ? -7.510 -15.270 202.922 1.00 0.00 36 ARG A C 31
ATOM 29031 O O . ARG C 3 5 ? -7.816 -14.185 202.485 1.00 0.00 36 ARG A O 31
ATOM 29052 N N . GLY C 3 6 ? -6.450 -15.898 202.468 1.00 0.00 37 GLY A N 31
ATOM 29053 C CA . GLY C 3 6 ? -5.627 -15.256 201.401 1.00 0.00 37 GLY A CA 31
ATOM 29054 C C . GLY C 3 6 ? -4.394 -16.094 201.074 1.00 0.00 37 GLY A C 31
ATOM 29055 O O . GLY C 3 6 ? -4.109 -17.095 201.707 1.00 0.00 37 GLY A O 31
ATOM 29059 N N . ARG C 3 7 ? -3.645 -15.674 200.083 1.00 0.00 38 ARG A N 31
ATOM 29060 C CA . ARG C 3 7 ? -2.420 -16.414 199.693 1.00 0.00 38 ARG A CA 31
ATOM 29061 C C . ARG C 3 7 ? -1.256 -15.930 200.573 1.00 0.00 38 ARG A C 31
ATOM 29062 O O . ARG C 3 7 ? -1.076 -14.741 200.730 1.00 0.00 38 ARG A O 31
ATOM 29083 N N . PRO C 3 8 ? -0.464 -16.815 201.142 1.00 0.00 39 PRO A N 31
ATOM 29084 C CA . PRO C 3 8 ? 0.680 -16.398 202.002 1.00 0.00 39 PRO A CA 31
ATOM 29085 C C . PRO C 3 8 ? 1.446 -15.200 201.417 1.00 0.00 39 PRO A C 31
ATOM 29086 O O . PRO C 3 8 ? 1.522 -15.022 200.218 1.00 0.00 39 PRO A O 31
ATOM 29097 N N . LYS C 3 9 ? 2.001 -14.370 202.263 1.00 0.00 40 LYS A N 31
ATOM 29098 C CA . LYS C 3 9 ? 2.742 -13.181 201.769 1.00 0.00 40 LYS A CA 31
ATOM 29099 C C . LYS C 3 9 ? 4.150 -13.604 201.352 1.00 0.00 40 LYS A C 31
ATOM 29100 O O . LYS C 3 9 ? 4.644 -14.638 201.753 1.00 0.00 40 LYS A O 31
ATOM 29119 N N . LYS C 3 10 ? 4.805 -12.805 200.552 1.00 0.00 41 LYS A N 31
ATOM 29120 C CA . LYS C 3 10 ? 6.189 -13.170 200.114 1.00 0.00 41 LYS A CA 31
ATOM 29121 C C . LYS C 3 10 ? 7.158 -12.882 201.262 1.00 0.00 41 LYS A C 31
ATOM 29122 O O . LYS C 3 10 ? 8.224 -13.461 201.346 1.00 0.00 41 LYS A O 31
ATOM 29901 N N . GLY C 3 1 ? -3.743 -15.102 214.981 1.00 0.00 32 GLY A N 32
ATOM 29902 C CA . GLY C 3 1 ? -4.123 -16.516 214.752 1.00 0.00 32 GLY A CA 32
ATOM 29903 C C . GLY C 3 1 ? -5.384 -16.560 213.890 1.00 0.00 32 GLY A C 32
ATOM 29904 O O . GLY C 3 1 ? -5.514 -17.382 213.012 1.00 0.00 32 GLY A O 32
ATOM 29908 N N . ARG C 3 2 ? -6.310 -15.671 214.145 1.00 0.00 33 ARG A N 32
ATOM 29909 C CA . ARG C 3 2 ? -7.581 -15.635 213.368 1.00 0.00 33 ARG A CA 32
ATOM 29910 C C . ARG C 3 2 ? -7.405 -14.768 212.125 1.00 0.00 33 ARG A C 32
ATOM 29911 O O . ARG C 3 2 ? -7.821 -13.634 212.094 1.00 0.00 33 ARG A O 32
ATOM 29932 N N . LYS C 3 3 ? -6.775 -15.289 211.107 1.00 0.00 34 LYS A N 32
ATOM 29933 C CA . LYS C 3 3 ? -6.568 -14.478 209.870 1.00 0.00 34 LYS A CA 32
ATOM 29934 C C . LYS C 3 3 ? -7.717 -14.732 208.876 1.00 0.00 34 LYS A C 32
ATOM 29935 O O . LYS C 3 3 ? -8.302 -15.794 208.859 1.00 0.00 34 LYS A O 32
ATOM 29954 N N . PRO C 3 4 ? -8.036 -13.775 208.039 1.00 0.00 35 PRO A N 32
ATOM 29955 C CA . PRO C 3 4 ? -9.124 -13.939 207.024 1.00 0.00 35 PRO A CA 32
ATOM 29956 C C . PRO C 3 4 ? -8.716 -14.943 205.927 1.00 0.00 35 PRO A C 32
ATOM 29957 O O . PRO C 3 4 ? -7.819 -15.745 206.118 1.00 0.00 35 PRO A O 32
ATOM 29968 N N . ARG C 3 5 ? -9.348 -14.908 204.786 1.00 0.00 36 ARG A N 32
ATOM 29969 C CA . ARG C 3 5 ? -8.963 -15.868 203.700 1.00 0.00 36 ARG A CA 32
ATOM 29970 C C . ARG C 3 5 ? -7.895 -15.222 202.815 1.00 0.00 36 ARG A C 32
ATOM 29971 O O . ARG C 3 5 ? -8.025 -14.091 202.404 1.00 0.00 36 ARG A O 32
ATOM 29992 N N . GLY C 3 6 ? -6.856 -15.923 202.480 1.00 0.00 37 GLY A N 32
ATOM 29993 C CA . GLY C 3 6 ? -5.836 -15.290 201.595 1.00 0.00 37 GLY A CA 32
ATOM 29994 C C . GLY C 3 6 ? -4.651 -16.223 201.334 1.00 0.00 37 GLY A C 32
ATOM 29995 O O . GLY C 3 6 ? -4.479 -17.237 201.976 1.00 0.00 37 GLY A O 32
ATOM 29999 N N . ARG C 3 7 ? -3.828 -15.857 200.384 1.00 0.00 38 ARG A N 32
ATOM 30000 C CA . ARG C 3 7 ? -2.615 -16.660 200.050 1.00 0.00 38 ARG A CA 32
ATOM 30001 C C . ARG C 3 7 ? -1.455 -16.160 200.940 1.00 0.00 38 ARG A C 32
ATOM 30002 O O . ARG C 3 7 ? -1.336 -14.966 201.149 1.00 0.00 38 ARG A O 32
ATOM 30023 N N . PRO C 3 8 ? -0.616 -17.024 201.480 1.00 0.00 39 PRO A N 32
ATOM 30024 C CA . PRO C 3 8 ? 0.506 -16.581 202.360 1.00 0.00 39 PRO A CA 32
ATOM 30025 C C . PRO C 3 8 ? 1.355 -15.492 201.702 1.00 0.00 39 PRO A C 32
ATOM 30026 O O . PRO C 3 8 ? 1.453 -15.413 200.493 1.00 0.00 39 PRO A O 32
ATOM 30037 N N . LYS C 3 9 ? 1.984 -14.656 202.495 1.00 0.00 40 LYS A N 32
ATOM 30038 C CA . LYS C 3 9 ? 2.822 -13.582 201.915 1.00 0.00 40 LYS A CA 32
ATOM 30039 C C . LYS C 3 9 ? 4.193 -14.155 201.556 1.00 0.00 40 LYS A C 32
ATOM 30040 O O . LYS C 3 9 ? 4.432 -15.342 201.678 1.00 0.00 40 LYS A O 32
ATOM 30059 N N . LYS C 3 10 ? 5.086 -13.310 201.103 1.00 0.00 41 LYS A N 32
ATOM 30060 C CA . LYS C 3 10 ? 6.450 -13.787 200.709 1.00 0.00 41 LYS A CA 32
ATOM 30061 C C . LYS C 3 10 ? 7.295 -13.999 201.968 1.00 0.00 41 LYS A C 32
ATOM 30062 O O . LYS C 3 10 ? 7.911 -13.085 202.472 1.00 0.00 41 LYS A O 32
ATOM 30841 N N . GLY C 3 1 ? -3.595 -16.121 215.987 1.00 0.00 32 GLY A N 33
ATOM 30842 C CA . GLY C 3 1 ? -4.100 -17.452 215.540 1.00 0.00 32 GLY A CA 33
ATOM 30843 C C . GLY C 3 1 ? -5.242 -17.258 214.550 1.00 0.00 32 GLY A C 33
ATOM 30844 O O . GLY C 3 1 ? -5.451 -18.068 213.666 1.00 0.00 32 GLY A O 33
ATOM 30848 N N . ARG C 3 2 ? -5.986 -16.197 214.683 1.00 0.00 33 ARG A N 33
ATOM 30849 C CA . ARG C 3 2 ? -7.114 -15.953 213.743 1.00 0.00 33 ARG A CA 33
ATOM 30850 C C . ARG C 3 2 ? -6.627 -15.105 212.571 1.00 0.00 33 ARG A C 33
ATOM 30851 O O . ARG C 3 2 ? -6.797 -13.900 212.552 1.00 0.00 33 ARG A O 33
ATOM 30872 N N . LYS C 3 3 ? -6.032 -15.731 211.587 1.00 0.00 34 LYS A N 33
ATOM 30873 C CA . LYS C 3 3 ? -5.542 -14.975 210.399 1.00 0.00 34 LYS A CA 33
ATOM 30874 C C . LYS C 3 3 ? -6.696 -14.837 209.405 1.00 0.00 34 LYS A C 33
ATOM 30875 O O . LYS C 3 3 ? -7.542 -15.706 209.319 1.00 0.00 34 LYS A O 33
ATOM 30894 N N . PRO C 3 4 ? -6.735 -13.772 208.647 1.00 0.00 35 PRO A N 33
ATOM 30895 C CA . PRO C 3 4 ? -7.813 -13.568 207.646 1.00 0.00 35 PRO A CA 33
ATOM 30896 C C . PRO C 3 4 ? -7.659 -14.534 206.475 1.00 0.00 35 PRO A C 33
ATOM 30897 O O . PRO C 3 4 ? -6.762 -15.352 206.450 1.00 0.00 35 PRO A O 33
ATOM 30908 N N . ARG C 3 5 ? -8.522 -14.450 205.512 1.00 0.00 36 ARG A N 33
ATOM 30909 C CA . ARG C 3 5 ? -8.419 -15.368 204.350 1.00 0.00 36 ARG A CA 33
ATOM 30910 C C . ARG C 3 5 ? -7.489 -14.742 203.314 1.00 0.00 36 ARG A C 33
ATOM 30911 O O . ARG C 3 5 ? -7.679 -13.608 202.908 1.00 0.00 36 ARG A O 33
ATOM 30932 N N . GLY C 3 6 ? -6.496 -15.456 202.871 1.00 0.00 37 GLY A N 33
ATOM 30933 C CA . GLY C 3 6 ? -5.586 -14.871 201.845 1.00 0.00 37 GLY A CA 33
ATOM 30934 C C . GLY C 3 6 ? -4.427 -15.819 201.533 1.00 0.00 37 GLY A C 33
ATOM 30935 O O . GLY C 3 6 ? -4.183 -16.782 202.236 1.00 0.00 37 GLY A O 33
ATOM 30939 N N . ARG C 3 7 ? -3.710 -15.536 200.474 1.00 0.00 38 ARG A N 33
ATOM 30940 C CA . ARG C 3 7 ? -2.549 -16.385 200.082 1.00 0.00 38 ARG A CA 33
ATOM 30941 C C . ARG C 3 7 ? -1.292 -15.893 200.831 1.00 0.00 38 ARG A C 33
ATOM 30942 O O . ARG C 3 7 ? -1.014 -14.707 200.838 1.00 0.00 38 ARG A O 33
ATOM 30963 N N . PRO C 3 8 ? -0.527 -16.768 201.465 1.00 0.00 39 PRO A N 33
ATOM 30964 C CA . PRO C 3 8 ? 0.694 -16.346 202.209 1.00 0.00 39 PRO A CA 33
ATOM 30965 C C . PRO C 3 8 ? 1.494 -15.272 201.468 1.00 0.00 39 PRO A C 33
ATOM 30966 O O . PRO C 3 8 ? 1.537 -15.239 200.254 1.00 0.00 39 PRO A O 33
ATOM 30977 N N . LYS C 3 9 ? 2.148 -14.414 202.195 1.00 0.00 40 LYS A N 33
ATOM 30978 C CA . LYS C 3 9 ? 2.975 -13.358 201.554 1.00 0.00 40 LYS A CA 33
ATOM 30979 C C . LYS C 3 9 ? 4.305 -13.995 201.132 1.00 0.00 40 LYS A C 33
ATOM 30980 O O . LYS C 3 9 ? 4.505 -15.180 201.310 1.00 0.00 40 LYS A O 33
ATOM 30999 N N . LYS C 3 10 ? 5.206 -13.234 200.568 1.00 0.00 41 LYS A N 33
ATOM 31000 C CA . LYS C 3 10 ? 6.505 -13.824 200.133 1.00 0.00 41 LYS A CA 33
ATOM 31001 C C . LYS C 3 10 ? 7.413 -13.992 201.352 1.00 0.00 41 LYS A C 33
ATOM 31002 O O . LYS C 3 10 ? 8.274 -14.851 201.390 1.00 0.00 41 LYS A O 33
ATOM 31781 N N . GLY C 3 1 ? -3.916 -17.705 216.662 1.00 0.00 32 GLY A N 34
ATOM 31782 C CA . GLY C 3 1 ? -3.937 -16.458 215.849 1.00 0.00 32 GLY A CA 34
ATOM 31783 C C . GLY C 3 1 ? -4.966 -16.605 214.720 1.00 0.00 32 GLY A C 34
ATOM 31784 O O . GLY C 3 1 ? -5.079 -17.642 214.097 1.00 0.00 32 GLY A O 34
ATOM 31788 N N . ARG C 3 2 ? -5.721 -15.575 214.451 1.00 0.00 33 ARG A N 34
ATOM 31789 C CA . ARG C 3 2 ? -6.742 -15.654 213.362 1.00 0.00 33 ARG A CA 34
ATOM 31790 C C . ARG C 3 2 ? -6.106 -15.233 212.033 1.00 0.00 33 ARG A C 34
ATOM 31791 O O . ARG C 3 2 ? -5.763 -14.086 211.840 1.00 0.00 33 ARG A O 34
ATOM 31812 N N . LYS C 3 3 ? -5.948 -16.157 211.121 1.00 0.00 34 LYS A N 34
ATOM 31813 C CA . LYS C 3 3 ? -5.334 -15.835 209.788 1.00 0.00 34 LYS A CA 34
ATOM 31814 C C . LYS C 3 3 ? -6.442 -15.761 208.709 1.00 0.00 34 LYS A C 34
ATOM 31815 O O . LYS C 3 3 ? -6.920 -16.781 208.250 1.00 0.00 34 LYS A O 34
ATOM 31834 N N . PRO C 3 4 ? -6.859 -14.581 208.301 1.00 0.00 35 PRO A N 34
ATOM 31835 C CA . PRO C 3 4 ? -7.929 -14.433 207.268 1.00 0.00 35 PRO A CA 34
ATOM 31836 C C . PRO C 3 4 ? -7.711 -15.334 206.045 1.00 0.00 35 PRO A C 34
ATOM 31837 O O . PRO C 3 4 ? -6.755 -16.077 205.969 1.00 0.00 35 PRO A O 34
ATOM 31848 N N . ARG C 3 5 ? -8.595 -15.265 205.086 1.00 0.00 36 ARG A N 34
ATOM 31849 C CA . ARG C 3 5 ? -8.448 -16.108 203.874 1.00 0.00 36 ARG A CA 34
ATOM 31850 C C . ARG C 3 5 ? -7.567 -15.369 202.867 1.00 0.00 36 ARG A C 34
ATOM 31851 O O . ARG C 3 5 ? -7.905 -14.294 202.417 1.00 0.00 36 ARG A O 34
ATOM 31872 N N . GLY C 3 6 ? -6.449 -15.931 202.493 1.00 0.00 37 GLY A N 34
ATOM 31873 C CA . GLY C 3 6 ? -5.576 -15.231 201.499 1.00 0.00 37 GLY A CA 34
ATOM 31874 C C . GLY C 3 6 ? -4.331 -16.068 201.188 1.00 0.00 37 GLY A C 34
ATOM 31875 O O . GLY C 3 6 ? -4.037 -17.043 201.852 1.00 0.00 37 GLY A O 34
ATOM 31879 N N . ARG C 3 7 ? -3.600 -15.676 200.176 1.00 0.00 38 ARG A N 34
ATOM 31880 C CA . ARG C 3 7 ? -2.359 -16.422 199.785 1.00 0.00 38 ARG A CA 34
ATOM 31881 C C . ARG C 3 7 ? -1.160 -15.915 200.616 1.00 0.00 38 ARG A C 34
ATOM 31882 O O . ARG C 3 7 ? -0.984 -14.721 200.769 1.00 0.00 38 ARG A O 34
ATOM 31903 N N . PRO C 3 8 ? -0.324 -16.793 201.133 1.00 0.00 39 PRO A N 34
ATOM 31904 C CA . PRO C 3 8 ? 0.862 -16.373 201.932 1.00 0.00 39 PRO A CA 34
ATOM 31905 C C . PRO C 3 8 ? 1.530 -15.126 201.356 1.00 0.00 39 PRO A C 34
ATOM 31906 O O . PRO C 3 8 ? 1.630 -14.960 200.158 1.00 0.00 39 PRO A O 34
ATOM 31917 N N . LYS C 3 9 ? 1.980 -14.245 202.212 1.00 0.00 40 LYS A N 34
ATOM 31918 C CA . LYS C 3 9 ? 2.639 -12.997 201.738 1.00 0.00 40 LYS A CA 34
ATOM 31919 C C . LYS C 3 9 ? 4.112 -13.306 201.439 1.00 0.00 40 LYS A C 34
ATOM 31920 O O . LYS C 3 9 ? 4.853 -13.710 202.310 1.00 0.00 40 LYS A O 34
ATOM 31939 N N . LYS C 3 10 ? 4.554 -13.116 200.226 1.00 0.00 41 LYS A N 34
ATOM 31940 C CA . LYS C 3 10 ? 5.982 -13.398 199.909 1.00 0.00 41 LYS A CA 34
ATOM 31941 C C . LYS C 3 10 ? 6.824 -12.168 200.247 1.00 0.00 41 LYS A C 34
ATOM 31942 O O . LYS C 3 10 ? 7.043 -11.306 199.422 1.00 0.00 41 LYS A O 34
ATOM 32721 N N . GLY C 3 1 ? -5.129 -13.056 217.265 1.00 0.00 32 GLY A N 35
ATOM 32722 C CA . GLY C 3 1 ? -4.352 -13.130 215.994 1.00 0.00 32 GLY A CA 35
ATOM 32723 C C . GLY C 3 1 ? -5.068 -14.069 215.028 1.00 0.00 32 GLY A C 35
ATOM 32724 O O . GLY C 3 1 ? -4.616 -15.164 214.756 1.00 0.00 32 GLY A O 35
ATOM 32728 N N . ARG C 3 2 ? -6.187 -13.636 214.513 1.00 0.00 33 ARG A N 35
ATOM 32729 C CA . ARG C 3 2 ? -6.963 -14.478 213.568 1.00 0.00 33 ARG A CA 35
ATOM 32730 C C . ARG C 3 2 ? -6.408 -14.274 212.149 1.00 0.00 33 ARG A C 35
ATOM 32731 O O . ARG C 3 2 ? -6.167 -13.159 211.719 1.00 0.00 33 ARG A O 35
ATOM 32752 N N . LYS C 3 3 ? -6.188 -15.342 211.426 1.00 0.00 34 LYS A N 35
ATOM 32753 C CA . LYS C 3 3 ? -5.637 -15.226 210.040 1.00 0.00 34 LYS A CA 35
ATOM 32754 C C . LYS C 3 3 ? -6.796 -15.090 209.027 1.00 0.00 34 LYS A C 35
ATOM 32755 O O . LYS C 3 3 ? -7.726 -15.864 209.056 1.00 0.00 34 LYS A O 35
ATOM 32774 N N . PRO C 3 4 ? -6.752 -14.131 208.126 1.00 0.00 35 PRO A N 35
ATOM 32775 C CA . PRO C 3 4 ? -7.830 -13.958 207.110 1.00 0.00 35 PRO A CA 35
ATOM 32776 C C . PRO C 3 4 ? -7.675 -14.949 205.943 1.00 0.00 35 PRO A C 35
ATOM 32777 O O . PRO C 3 4 ? -6.830 -15.823 205.961 1.00 0.00 35 PRO A O 35
ATOM 32788 N N . ARG C 3 5 ? -8.482 -14.809 204.928 1.00 0.00 36 ARG A N 35
ATOM 32789 C CA . ARG C 3 5 ? -8.388 -15.737 203.761 1.00 0.00 36 ARG A CA 35
ATOM 32790 C C . ARG C 3 5 ? -7.401 -15.156 202.749 1.00 0.00 36 ARG A C 35
ATOM 32791 O O . ARG C 3 5 ? -7.562 -14.038 202.302 1.00 0.00 36 ARG A O 35
ATOM 32812 N N . GLY C 3 6 ? -6.374 -15.883 202.378 1.00 0.00 37 GLY A N 35
ATOM 32813 C CA . GLY C 3 6 ? -5.400 -15.313 201.391 1.00 0.00 37 GLY A CA 35
ATOM 32814 C C . GLY C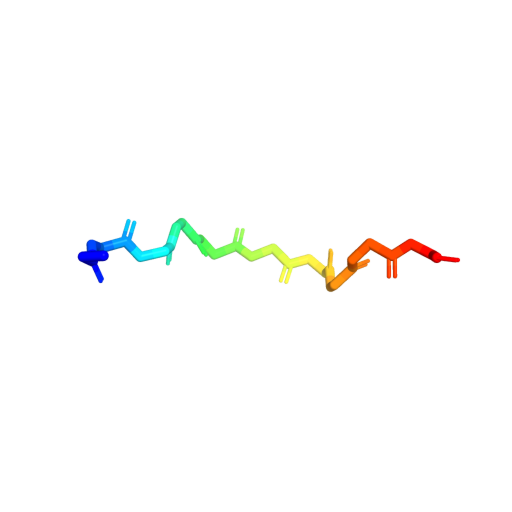 3 6 ? -4.212 -16.253 201.196 1.00 0.00 37 GLY A C 35
ATOM 32815 O O . GLY C 3 6 ? -4.008 -17.174 201.961 1.00 0.00 37 GLY A O 35
ATOM 32819 N N . ARG C 3 7 ? -3.422 -16.013 200.174 1.00 0.00 38 ARG A N 35
ATOM 32820 C CA . ARG C 3 7 ? -2.235 -16.869 199.912 1.00 0.00 38 ARG A CA 35
ATOM 32821 C C . ARG C 3 7 ? -1.038 -16.312 200.713 1.00 0.00 38 ARG A C 35
ATOM 32822 O O . ARG C 3 7 ? -0.803 -15.124 200.699 1.00 0.00 38 ARG A O 35
ATOM 32843 N N . PRO C 3 8 ? -0.286 -17.141 201.409 1.00 0.00 39 PRO A N 35
ATOM 32844 C CA . PRO C 3 8 ? 0.886 -16.678 202.203 1.00 0.00 39 PRO A CA 35
ATOM 32845 C C . PRO C 3 8 ? 1.687 -15.566 201.509 1.00 0.00 39 PRO A C 35
ATOM 32846 O O . PRO C 3 8 ? 1.810 -15.527 200.301 1.00 0.00 39 PRO A O 35
ATOM 32857 N N . LYS C 3 9 ? 2.242 -14.664 202.272 1.00 0.00 40 LYS A N 35
ATOM 32858 C CA . LYS C 3 9 ? 3.045 -13.565 201.661 1.00 0.00 40 LYS A CA 35
ATOM 32859 C C . LYS C 3 9 ? 4.437 -14.095 201.287 1.00 0.00 40 LYS A C 35
ATOM 32860 O O . LYS C 3 9 ? 4.911 -15.054 201.859 1.00 0.00 40 LYS A O 35
ATOM 32879 N N . LYS C 3 10 ? 5.091 -13.485 200.328 1.00 0.00 41 LYS A N 35
ATOM 32880 C CA . LYS C 3 10 ? 6.444 -13.960 199.914 1.00 0.00 41 LYS A CA 35
ATOM 3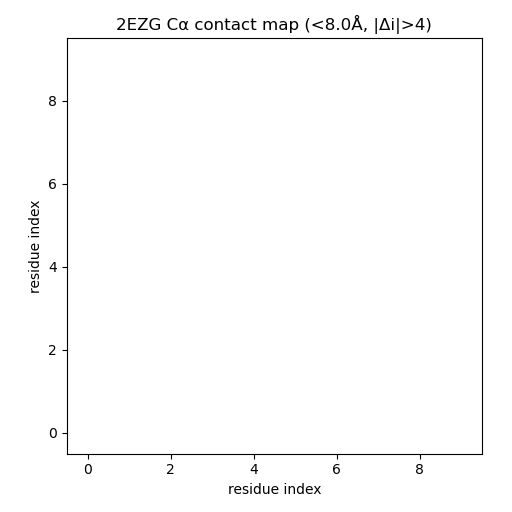2881 C C . LYS C 3 10 ? 7.511 -13.351 200.825 1.00 0.00 41 LYS A C 35
ATOM 32882 O O . LYS C 3 10 ? 7.578 -13.631 202.001 1.00 0.00 41 LYS A O 35
#

Foldseek 3Di:
DDDDDDDDDD

Sequence (10 aa):
GRKPRGRPKKGRKPRGRPKKGRKPRGRPKKGRKPRGRPKKGRKPRGRPKKGRKPRGRPKKGRKPRGRPKKGRKPRGRPKKGRKPRGRPKKGRKPRGRPKKGRKPRGRPKKGRKPRGRPKKGRKPRGRPKKGRKPRGRPKKGRKPRGRPKKGRKPRGRPKKGRKPRGRPKKGRKPRGRPKKGRKPRGRPKKGRKPRGRPKKGRKPRGRPKKGRKPRGRPKKGRKPRGRPKKGRKPRGRPKKGRKPRGRPKKGRKPRGRPKKGRKPRGRPKKGRKPRGRPKKGRKPRGRPKKGRKPRGRPKKGRKPRGRPKKGRKPRGRPKKGRKPRGRPKKGRKPRGRPKKGRKPRGRPKK

Radius of gyration: 7.47 Å; Cα contacts (8 Å, |Δi|>4): 0; chains: 1; bounding box: 15×3×16 Å